Protein AF-A0A7S3IEB9-F1 (afdb_monomer_lite)

InterPro domains:
  IPR015449 Potassium channel, calcium-activated, SK [PTHR10153] (38-212)

Sequence (217 aa):
MRKVTIKNGTIVTDEEIAQEEGAKCPVITSEEYLIISSRKVADQQKREDRDLIWITRVSNRYFSQLVIAEFSAVFFAYFGLALSIFKYEIQQRREEEEFSLNLALFINTTCTLFLIFSLYVRYEIWLVWCKSVETFIENDTLITTGLWRTLVFEGIICLIAPYPFFEDKYLEEYVVDFKTDARLRINDLLLFGMFARIYLLVRFIFYVSEFLNPRTQ

Structure (mmCIF, N/CA/C/O backbone):
data_AF-A0A7S3IEB9-F1
#
_entry.id   AF-A0A7S3IEB9-F1
#
loop_
_atom_site.group_PDB
_atom_site.id
_atom_site.type_symbol
_atom_site.label_atom_id
_atom_site.label_alt_id
_atom_site.label_comp_id
_atom_site.label_asym_id
_atom_site.label_entity_id
_atom_site.label_seq_id
_atom_site.pdbx_PDB_ins_code
_atom_site.Cartn_x
_atom_site.Cartn_y
_atom_site.Cartn_z
_atom_site.occupancy
_atom_site.B_iso_or_equiv
_atom_site.auth_seq_id
_atom_site.auth_comp_id
_atom_site.auth_asym_id
_atom_site.auth_atom_id
_atom_site.pdbx_PDB_model_num
ATOM 1 N N . MET A 1 1 ? 18.084 -7.667 -40.951 1.00 45.44 1 MET A N 1
ATOM 2 C CA . MET A 1 1 ? 16.975 -7.854 -41.915 1.00 45.44 1 MET A CA 1
ATOM 3 C C . MET A 1 1 ? 17.375 -7.221 -43.246 1.00 45.44 1 MET A C 1
ATOM 5 O O . MET A 1 1 ? 17.676 -6.034 -43.244 1.00 45.44 1 MET A O 1
ATOM 9 N N . ARG A 1 2 ? 17.471 -7.994 -44.343 1.00 45.12 2 ARG A N 1
ATOM 10 C CA . ARG A 1 2 ? 17.750 -7.462 -45.697 1.00 45.12 2 ARG A CA 1
ATOM 11 C C . ARG A 1 2 ? 16.507 -6.717 -46.195 1.00 45.12 2 ARG A C 1
ATOM 13 O O . ARG A 1 2 ? 15.410 -7.260 -46.086 1.00 45.12 2 ARG A O 1
ATOM 20 N N . LYS A 1 3 ? 16.660 -5.486 -46.692 1.00 45.78 3 LYS A N 1
ATOM 21 C CA . LYS A 1 3 ? 15.562 -4.761 -47.344 1.00 45.78 3 LYS A CA 1
ATOM 22 C C . LYS A 1 3 ? 15.357 -5.379 -48.721 1.00 45.78 3 LYS A C 1
ATOM 24 O O . LYS A 1 3 ? 16.287 -5.445 -49.507 1.00 45.78 3 LYS A O 1
ATOM 29 N N . VAL A 1 4 ? 14.154 -5.870 -48.974 1.00 52.78 4 VAL A N 1
ATOM 30 C CA . VAL A 1 4 ? 13.768 -6.418 -50.271 1.00 52.78 4 VAL A CA 1
ATOM 31 C C . VAL A 1 4 ? 12.906 -5.365 -50.948 1.00 52.78 4 VAL A C 1
ATOM 33 O O . VAL A 1 4 ? 11.883 -4.967 -50.390 1.00 52.78 4 VAL A O 1
ATOM 36 N N . THR A 1 5 ? 13.330 -4.885 -52.115 1.00 59.31 5 THR A N 1
ATOM 37 C CA . THR A 1 5 ? 12.602 -3.852 -52.859 1.00 59.31 5 THR A CA 1
ATOM 38 C C . THR A 1 5 ? 12.010 -4.482 -54.112 1.00 59.31 5 THR A C 1
ATOM 40 O O . THR A 1 5 ? 12.735 -5.005 -54.952 1.00 59.31 5 THR A O 1
ATOM 43 N N . ILE A 1 6 ? 10.683 -4.461 -54.233 1.00 60.00 6 ILE A N 1
ATOM 44 C CA . ILE A 1 6 ? 9.980 -5.038 -55.383 1.00 60.00 6 ILE A CA 1
ATOM 45 C C . ILE A 1 6 ? 9.779 -3.928 -56.416 1.00 60.00 6 ILE A C 1
ATOM 47 O O . ILE A 1 6 ? 9.054 -2.965 -56.160 1.00 60.00 6 ILE A O 1
ATOM 51 N N . LYS A 1 7 ? 10.407 -4.060 -57.587 1.00 57.84 7 LYS A N 1
ATOM 52 C CA . LYS A 1 7 ? 10.156 -3.211 -58.762 1.00 57.84 7 LYS A CA 1
ATOM 53 C C . LYS A 1 7 ? 9.562 -4.081 -59.867 1.00 57.84 7 LYS A C 1
ATOM 55 O O . LYS A 1 7 ? 10.098 -5.136 -60.174 1.00 57.84 7 LYS A O 1
ATOM 60 N N . ASN A 1 8 ? 8.445 -3.642 -60.449 1.00 64.25 8 ASN A N 1
ATOM 61 C CA . ASN A 1 8 ? 7.764 -4.305 -61.573 1.00 64.25 8 ASN A CA 1
ATOM 62 C C . ASN A 1 8 ? 7.459 -5.806 -61.374 1.00 64.25 8 ASN A C 1
ATOM 64 O O . ASN A 1 8 ? 7.488 -6.577 -62.325 1.00 64.25 8 ASN A O 1
ATOM 68 N N . GLY A 1 9 ? 7.138 -6.223 -60.145 1.00 64.00 9 GLY A N 1
ATOM 69 C CA . GLY A 1 9 ? 6.730 -7.603 -59.850 1.00 64.00 9 GLY A CA 1
ATOM 70 C C . GLY A 1 9 ? 7.876 -8.608 -59.702 1.00 64.00 9 GLY A C 1
ATOM 71 O O . GLY A 1 9 ? 7.611 -9.763 -59.378 1.00 64.00 9 GLY A O 1
ATOM 72 N N . THR A 1 10 ? 9.129 -8.180 -59.858 1.00 51.06 10 THR A N 1
ATOM 73 C CA . THR A 1 10 ? 10.310 -9.020 -59.632 1.00 51.06 10 THR A CA 1
ATOM 74 C C . THR A 1 10 ? 10.957 -8.656 -58.299 1.00 51.06 10 THR A C 1
ATOM 76 O O . THR A 1 10 ? 11.135 -7.481 -57.965 1.00 51.06 10 THR A O 1
ATOM 79 N N . ILE A 1 11 ? 11.277 -9.677 -57.503 1.00 57.69 11 ILE A N 1
ATOM 80 C CA . ILE A 1 11 ? 12.029 -9.520 -56.260 1.00 57.69 11 ILE A CA 1
ATOM 81 C C . ILE A 1 11 ? 13.495 -9.365 -56.653 1.00 57.69 11 ILE A C 1
ATOM 83 O O . ILE A 1 11 ? 14.156 -10.354 -56.947 1.00 57.69 11 ILE A O 1
ATOM 87 N N . VAL A 1 12 ? 13.977 -8.126 -56.690 1.00 59.28 12 VAL A N 1
ATOM 88 C CA . VAL A 1 12 ? 15.376 -7.827 -57.004 1.00 59.28 12 VAL A CA 1
ATOM 89 C C . VAL A 1 12 ? 16.139 -7.736 -55.687 1.00 59.28 12 VAL A C 1
ATOM 91 O O . VAL A 1 12 ? 15.806 -6.933 -54.811 1.00 59.28 12 VAL A O 1
ATOM 94 N N . THR A 1 13 ? 17.135 -8.598 -55.508 1.00 57.78 13 THR A N 1
ATOM 95 C CA . THR A 1 13 ? 18.103 -8.480 -54.411 1.00 57.78 13 THR A CA 1
ATOM 96 C C . THR A 1 13 ? 19.115 -7.387 -54.747 1.00 57.78 13 THR A C 1
ATOM 98 O O . THR A 1 13 ? 19.531 -7.291 -55.896 1.00 57.78 13 THR A O 1
ATOM 101 N N . ASP A 1 14 ? 19.535 -6.584 -53.761 1.00 60.06 14 ASP A N 1
ATOM 102 C CA . ASP A 1 14 ? 20.415 -5.406 -53.942 1.00 60.06 14 ASP A CA 1
ATOM 103 C C . ASP A 1 14 ? 21.720 -5.679 -54.731 1.00 60.06 14 ASP A C 1
ATOM 105 O O . ASP A 1 14 ? 22.349 -4.748 -55.227 1.00 60.06 14 ASP A O 1
ATOM 109 N N . GLU A 1 15 ? 22.117 -6.945 -54.887 1.00 58.56 15 GLU A N 1
ATOM 110 C CA . GLU A 1 15 ? 23.258 -7.367 -55.708 1.00 58.56 15 GLU A CA 1
ATOM 111 C C . GLU A 1 15 ? 23.035 -7.185 -57.224 1.00 58.56 15 GLU A C 1
ATOM 113 O O . GLU A 1 15 ? 23.994 -6.899 -57.935 1.00 58.56 15 GLU A O 1
ATOM 118 N N . GLU A 1 16 ? 21.799 -7.272 -57.730 1.00 54.47 16 GLU A N 1
ATOM 119 C CA . GLU A 1 16 ? 21.516 -7.135 -59.173 1.00 54.47 16 GLU A CA 1
ATOM 120 C C . GLU A 1 16 ? 21.447 -5.670 -59.631 1.00 54.47 16 GLU A C 1
ATOM 122 O O . GLU A 1 16 ? 21.794 -5.354 -60.767 1.00 54.47 16 GLU A O 1
ATOM 127 N N . ILE A 1 17 ? 21.093 -4.739 -58.738 1.00 56.47 17 ILE A N 1
ATOM 128 C CA . ILE A 1 17 ? 21.054 -3.299 -59.058 1.00 56.47 17 ILE A CA 1
ATOM 129 C C . ILE A 1 17 ? 22.474 -2.745 -59.277 1.00 56.47 17 ILE A C 1
ATOM 131 O O . ILE A 1 17 ? 22.664 -1.797 -60.035 1.00 56.47 17 ILE A O 1
ATOM 135 N N . ALA A 1 18 ? 23.493 -3.366 -58.677 1.00 54.97 18 ALA A N 1
ATOM 136 C CA . ALA A 1 18 ? 24.886 -2.950 -58.825 1.00 54.97 18 ALA A CA 1
ATOM 137 C C . ALA A 1 18 ? 25.521 -3.332 -60.180 1.00 54.97 18 ALA A C 1
ATOM 139 O O . ALA A 1 18 ? 26.632 -2.887 -60.458 1.00 54.97 18 ALA A O 1
ATOM 140 N N . GLN A 1 19 ? 24.855 -4.148 -61.012 1.00 55.88 19 GLN A N 1
ATOM 141 C CA . GLN A 1 19 ? 25.379 -4.561 -62.322 1.00 55.88 19 GLN A CA 1
ATOM 142 C C . GLN A 1 19 ? 24.887 -3.708 -63.503 1.00 55.88 19 GLN A C 1
ATOM 144 O O . GLN A 1 19 ? 25.581 -3.659 -64.518 1.00 55.88 19 GLN A O 1
ATOM 149 N N . GLU A 1 20 ? 23.740 -3.025 -63.407 1.00 55.66 20 GLU A N 1
ATOM 150 C CA . GLU A 1 20 ? 23.218 -2.212 -64.525 1.00 55.66 20 GLU A CA 1
ATOM 151 C C . GLU A 1 20 ? 23.821 -0.801 -64.600 1.00 55.66 20 GLU A C 1
ATOM 153 O O . GLU A 1 20 ? 23.926 -0.225 -65.684 1.00 55.66 20 GLU A O 1
ATOM 158 N N . GLU A 1 21 ? 24.300 -0.253 -63.487 1.00 55.50 21 GLU A N 1
ATOM 159 C CA . GLU A 1 21 ? 25.166 0.923 -63.511 1.00 55.50 21 GLU A CA 1
ATOM 160 C C . GLU A 1 21 ? 26.609 0.420 -63.573 1.00 55.50 21 GLU A C 1
ATOM 162 O O . GLU A 1 21 ? 27.022 -0.326 -62.694 1.00 55.50 21 GLU A O 1
ATOM 167 N N . GLY A 1 22 ? 27.388 0.795 -64.596 1.00 54.91 22 GLY A N 1
ATOM 168 C CA . GLY A 1 22 ? 28.804 0.424 -64.776 1.00 54.91 22 GLY A CA 1
ATOM 169 C C . GLY A 1 22 ? 29.755 0.972 -63.696 1.00 54.91 22 GLY A C 1
ATOM 170 O O . GLY A 1 22 ? 30.824 1.507 -64.000 1.00 54.91 22 GLY A O 1
ATOM 171 N N . ALA A 1 23 ? 29.365 0.875 -62.431 1.00 60.16 23 ALA A N 1
ATOM 172 C CA . ALA A 1 23 ? 30.137 1.183 -61.257 1.00 60.16 23 ALA A CA 1
ATOM 173 C C . ALA A 1 23 ? 31.235 0.127 -61.122 1.00 60.16 23 ALA A C 1
ATOM 175 O O . ALA A 1 23 ? 31.002 -1.017 -60.736 1.00 60.16 23 ALA A O 1
ATOM 176 N N . LYS A 1 24 ? 32.471 0.517 -61.448 1.00 62.66 24 LYS A N 1
ATOM 177 C CA . LYS A 1 24 ? 33.660 -0.250 -61.068 1.00 62.66 24 LYS A CA 1
ATOM 178 C C . LYS A 1 24 ? 33.587 -0.510 -59.562 1.00 62.66 24 LYS A C 1
ATOM 180 O O . LYS A 1 24 ? 33.702 0.440 -58.788 1.00 62.66 24 LYS A O 1
ATOM 185 N N . CYS A 1 25 ? 33.415 -1.768 -59.147 1.00 57.66 25 CYS A N 1
ATOM 186 C CA . CYS A 1 25 ? 33.571 -2.131 -57.743 1.00 57.66 25 CYS A CA 1
ATOM 187 C C . CYS A 1 25 ? 34.959 -1.660 -57.289 1.00 57.66 25 CYS A C 1
ATOM 189 O O . CYS A 1 25 ? 35.955 -2.045 -57.914 1.00 57.66 25 CYS A O 1
ATOM 191 N N . PRO A 1 26 ? 35.055 -0.812 -56.252 1.00 72.00 26 PRO A N 1
ATOM 192 C CA . PRO A 1 26 ? 36.350 -0.452 -55.711 1.00 72.00 26 PRO A CA 1
ATOM 193 C C . PRO A 1 26 ? 37.038 -1.739 -55.250 1.00 72.00 26 PRO A C 1
ATOM 195 O O . PRO A 1 26 ? 36.445 -2.545 -54.531 1.00 72.00 26 PRO A O 1
ATOM 198 N N . VAL A 1 27 ? 38.275 -1.956 -55.699 1.00 80.00 27 VAL A N 1
ATOM 199 C CA . VAL A 1 27 ? 39.123 -3.036 -55.188 1.00 80.00 27 VAL A CA 1
ATOM 200 C C . VAL A 1 27 ? 39.533 -2.620 -53.780 1.00 80.00 27 VAL A C 1
ATOM 202 O O . VAL A 1 27 ? 40.518 -1.913 -53.599 1.00 80.00 27 VAL A O 1
ATOM 205 N N . ILE A 1 28 ? 38.713 -2.986 -52.796 1.00 77.56 28 ILE A N 1
ATOM 206 C CA . ILE A 1 28 ? 38.997 -2.744 -51.382 1.00 77.56 28 ILE A CA 1
ATOM 207 C C . ILE A 1 28 ? 40.162 -3.654 -51.002 1.00 77.56 28 ILE A C 1
ATOM 209 O O . ILE A 1 28 ? 40.109 -4.869 -51.216 1.00 77.56 28 ILE A O 1
ATOM 213 N N . THR A 1 29 ? 41.226 -3.075 -50.456 1.00 87.81 29 THR A N 1
ATOM 214 C CA . THR A 1 29 ? 42.362 -3.868 -49.974 1.00 87.81 29 THR A CA 1
ATOM 215 C C . THR A 1 29 ? 41.967 -4.652 -48.716 1.00 87.81 29 THR A C 1
ATOM 217 O O . THR A 1 29 ? 41.064 -4.261 -47.972 1.00 87.81 29 THR A O 1
ATOM 220 N N . SER A 1 30 ? 42.630 -5.779 -48.444 1.00 84.56 30 SER A N 1
ATOM 221 C CA . SER A 1 30 ? 42.352 -6.587 -47.243 1.00 84.56 30 SER A CA 1
ATOM 222 C C . SER A 1 30 ? 42.489 -5.784 -45.938 1.00 84.56 30 SER A C 1
ATOM 224 O O . SER A 1 30 ? 41.738 -6.019 -44.990 1.00 84.56 30 SER A O 1
ATOM 226 N N . GLU A 1 31 ? 43.396 -4.804 -45.900 1.00 88.94 31 GLU A N 1
ATOM 227 C CA . GLU A 1 31 ? 43.574 -3.877 -44.776 1.00 88.94 31 GLU A CA 1
ATOM 228 C C . GLU A 1 31 ? 42.381 -2.928 -44.597 1.00 88.94 31 GLU A C 1
ATOM 230 O O . GLU A 1 31 ? 41.874 -2.773 -43.484 1.00 88.94 31 GLU A O 1
ATOM 235 N N . GLU A 1 32 ? 41.872 -2.334 -45.680 1.00 86.56 32 GLU A N 1
ATOM 236 C CA . GLU A 1 32 ? 40.682 -1.475 -45.622 1.00 86.56 32 GLU A CA 1
ATOM 237 C C . GLU A 1 32 ? 39.449 -2.248 -45.140 1.00 86.56 32 GLU A C 1
ATOM 239 O O . GLU A 1 32 ? 38.672 -1.733 -44.331 1.00 86.56 32 GLU A O 1
ATOM 244 N N . TYR A 1 33 ? 39.291 -3.505 -45.569 1.00 82.00 33 TYR A N 1
ATOM 245 C CA . TYR A 1 33 ? 38.206 -4.363 -45.091 1.00 82.00 33 TYR A CA 1
ATOM 246 C C . TYR A 1 33 ? 38.292 -4.607 -43.577 1.00 82.00 33 TYR A C 1
ATOM 248 O O . TYR A 1 33 ? 37.288 -4.470 -42.870 1.00 82.00 33 TYR A O 1
ATOM 256 N N . LEU A 1 34 ? 39.491 -4.902 -43.059 1.00 87.94 34 LEU A N 1
ATOM 257 C CA . LEU A 1 34 ? 39.726 -5.064 -41.621 1.00 87.94 34 LEU A CA 1
ATOM 258 C C . LEU A 1 34 ? 39.361 -3.791 -40.847 1.00 87.94 34 LEU A C 1
ATOM 260 O O . LEU A 1 34 ? 38.625 -3.874 -39.864 1.00 87.94 34 LEU A O 1
ATOM 264 N N . ILE A 1 35 ? 39.772 -2.610 -41.319 1.00 91.75 35 ILE A N 1
ATOM 265 C CA . ILE A 1 35 ? 39.447 -1.325 -40.673 1.00 91.75 35 ILE A CA 1
ATOM 266 C C . ILE A 1 35 ? 37.931 -1.077 -40.650 1.00 91.75 35 ILE A C 1
ATOM 268 O O . ILE A 1 35 ? 37.384 -0.675 -39.618 1.00 91.75 35 ILE A O 1
ATOM 272 N N . ILE A 1 36 ? 37.233 -1.332 -41.761 1.00 88.88 36 ILE A N 1
ATOM 273 C CA . ILE A 1 36 ? 35.775 -1.169 -41.849 1.00 88.88 36 ILE A CA 1
ATOM 274 C C . ILE A 1 36 ? 35.064 -2.149 -40.908 1.00 88.88 36 ILE A C 1
ATOM 276 O O . ILE A 1 36 ? 34.111 -1.758 -40.230 1.00 88.88 36 ILE A O 1
ATOM 280 N N . SER A 1 37 ? 35.522 -3.401 -40.834 1.00 88.81 37 SER A N 1
ATOM 281 C CA . SER A 1 37 ? 34.942 -4.412 -39.943 1.00 88.81 37 SER A CA 1
ATOM 282 C C . SER A 1 37 ? 35.114 -4.043 -38.465 1.00 88.81 37 SER A C 1
ATOM 284 O O . SER A 1 37 ? 34.131 -4.031 -37.725 1.00 88.81 37 SER A O 1
ATOM 286 N N . SER A 1 38 ? 36.311 -3.606 -38.058 1.00 90.00 38 SER A N 1
ATOM 287 C CA . SER A 1 3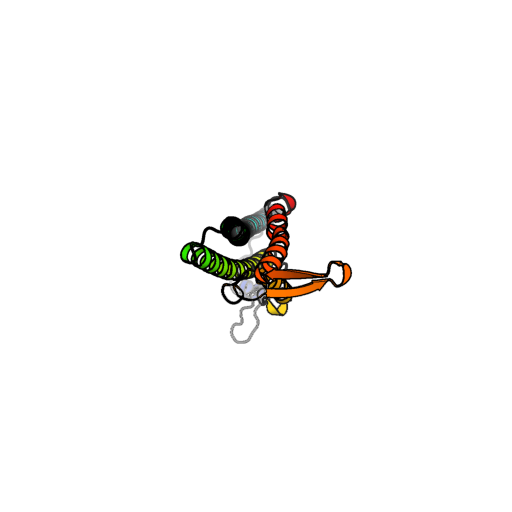8 ? 36.602 -3.170 -36.688 1.00 90.00 38 SER A CA 1
ATOM 288 C C . SER A 1 38 ? 35.784 -1.943 -36.285 1.00 90.00 38 SER A C 1
ATOM 290 O O . SER A 1 38 ? 35.270 -1.886 -35.169 1.00 90.00 38 SER A O 1
ATOM 292 N N . ARG A 1 39 ? 35.590 -0.976 -37.197 1.00 92.38 39 ARG A N 1
ATOM 293 C CA . ARG A 1 39 ? 34.710 0.180 -36.947 1.00 92.38 39 ARG A CA 1
ATOM 294 C C . ARG A 1 39 ? 33.252 -0.234 -36.757 1.00 92.38 39 ARG A C 1
ATOM 296 O O . ARG A 1 39 ? 32.613 0.256 -35.834 1.00 92.38 39 ARG A O 1
ATOM 303 N N . LYS A 1 40 ? 32.736 -1.157 -37.579 1.00 89.81 40 LYS A N 1
ATOM 304 C CA . LYS A 1 40 ? 31.355 -1.658 -37.447 1.00 89.81 40 LYS A CA 1
ATOM 305 C C . LYS A 1 40 ? 31.121 -2.360 -36.108 1.00 89.81 40 LYS A C 1
ATOM 307 O O . LYS A 1 40 ? 30.091 -2.116 -35.488 1.00 89.81 40 LYS A O 1
ATOM 312 N N . VAL A 1 41 ? 32.071 -3.182 -35.656 1.00 90.31 41 VAL A N 1
ATOM 313 C CA . VAL A 1 41 ? 31.994 -3.856 -34.347 1.00 90.31 41 VAL A CA 1
ATOM 314 C C . VAL A 1 41 ? 32.024 -2.836 -33.206 1.00 90.31 41 VAL A C 1
ATOM 316 O O . VAL A 1 41 ? 31.168 -2.887 -32.328 1.00 90.31 41 VAL A O 1
ATOM 319 N N . ALA A 1 42 ? 32.932 -1.854 -33.254 1.00 89.50 42 ALA A N 1
ATOM 320 C CA . ALA A 1 42 ? 33.002 -0.794 -32.245 1.00 89.50 42 ALA A CA 1
ATOM 321 C C . ALA A 1 42 ? 31.722 0.063 -32.192 1.00 89.50 42 ALA A C 1
ATOM 323 O O . ALA A 1 42 ? 31.246 0.417 -31.112 1.00 89.50 42 ALA A O 1
ATOM 324 N N . ASP A 1 43 ? 31.130 0.376 -33.347 1.00 89.31 43 ASP A N 1
ATOM 325 C CA . ASP A 1 43 ? 29.870 1.117 -33.420 1.00 89.31 43 ASP A CA 1
ATOM 326 C C . ASP A 1 43 ? 28.679 0.308 -32.896 1.00 89.31 43 ASP A C 1
ATOM 328 O O . ASP A 1 43 ? 27.773 0.891 -32.294 1.00 89.31 43 ASP A O 1
ATOM 332 N N . GLN A 1 44 ? 28.664 -1.010 -33.118 1.00 88.06 44 GLN A N 1
ATOM 333 C CA . GLN A 1 44 ? 27.636 -1.901 -32.585 1.00 88.06 44 GLN A CA 1
ATOM 334 C C . GLN A 1 44 ? 27.743 -2.004 -31.062 1.00 88.06 44 GLN A C 1
ATOM 336 O O . GLN A 1 44 ? 26.757 -1.750 -30.375 1.00 88.06 44 GLN A O 1
ATOM 341 N N . GLN A 1 45 ? 28.946 -2.232 -30.536 1.00 88.94 45 GLN A N 1
ATOM 342 C CA . GLN A 1 45 ? 29.191 -2.271 -29.096 1.00 88.94 45 GLN A CA 1
ATOM 343 C C . GLN A 1 45 ? 28.787 -0.952 -28.419 1.00 88.94 45 GLN A C 1
ATOM 345 O O . GLN A 1 45 ? 28.071 -0.942 -27.427 1.00 88.94 45 GLN A O 1
ATOM 350 N N . LYS A 1 46 ? 29.109 0.195 -29.029 1.00 87.56 46 LYS A N 1
ATOM 351 C CA . LYS A 1 46 ? 28.689 1.513 -28.524 1.00 87.56 46 LYS A CA 1
ATOM 352 C C . LYS A 1 46 ? 27.169 1.742 -28.571 1.00 87.56 46 LYS A C 1
ATOM 354 O O . LYS A 1 46 ? 26.659 2.651 -27.909 1.00 87.56 46 LYS A O 1
ATOM 359 N N . ARG A 1 47 ? 26.425 1.030 -29.424 1.00 84.81 47 ARG A N 1
ATOM 360 C CA . ARG A 1 47 ? 24.950 1.057 -29.410 1.00 84.81 47 ARG A CA 1
ATOM 361 C C . ARG A 1 47 ? 24.429 0.208 -28.259 1.00 84.81 47 ARG A C 1
ATOM 363 O O . ARG A 1 47 ? 23.681 0.745 -27.456 1.00 84.81 47 ARG A O 1
ATOM 370 N N . GLU A 1 48 ? 24.933 -1.013 -28.122 1.00 87.69 48 GLU A N 1
ATOM 371 C CA . GLU A 1 48 ? 24.596 -1.923 -27.020 1.00 87.69 48 GLU A CA 1
ATOM 372 C C . GLU A 1 48 ? 24.874 -1.276 -25.650 1.00 87.69 48 GLU A C 1
ATOM 374 O O . GLU A 1 48 ? 23.994 -1.247 -24.793 1.00 87.69 48 GLU A O 1
ATOM 379 N N . ASP A 1 49 ? 26.027 -0.619 -25.478 1.00 87.44 49 ASP A N 1
ATOM 380 C CA . ASP A 1 49 ? 26.368 0.112 -24.250 1.00 87.44 49 ASP A CA 1
ATOM 381 C C . ASP A 1 49 ? 25.394 1.267 -23.961 1.00 87.44 49 ASP A C 1
ATOM 383 O O . ASP A 1 49 ? 25.039 1.537 -22.811 1.00 87.44 49 ASP A O 1
ATOM 387 N N . ARG A 1 50 ? 24.953 1.989 -25.001 1.00 85.69 50 ARG A N 1
ATOM 388 C CA . ARG A 1 50 ? 23.992 3.093 -24.843 1.00 85.69 50 ARG A CA 1
ATOM 389 C C . ARG A 1 50 ? 22.611 2.585 -24.465 1.00 85.69 50 ARG A C 1
ATOM 391 O O . ARG A 1 50 ? 21.967 3.213 -23.623 1.00 85.69 50 ARG A O 1
ATOM 398 N N . ASP A 1 51 ? 22.191 1.481 -25.065 1.00 87.94 51 ASP A N 1
ATOM 399 C CA . ASP A 1 51 ? 20.908 0.851 -24.784 1.00 87.94 51 ASP A CA 1
ATOM 400 C C . ASP A 1 51 ? 20.898 0.320 -23.345 1.00 87.94 51 ASP A C 1
ATOM 402 O O . ASP A 1 51 ? 19.970 0.619 -22.593 1.00 87.94 51 ASP A O 1
ATOM 406 N N . LEU A 1 52 ? 21.990 -0.310 -22.898 1.00 87.00 52 LEU A N 1
ATOM 407 C CA . LEU A 1 52 ? 22.152 -0.767 -21.517 1.00 87.00 52 LEU A CA 1
ATOM 408 C C . LEU A 1 52 ? 22.047 0.393 -20.515 1.00 87.00 52 LEU A C 1
ATOM 410 O O . LEU A 1 52 ? 21.249 0.344 -19.581 1.00 87.00 52 LEU A O 1
ATOM 414 N N . ILE A 1 53 ? 22.784 1.489 -20.743 1.00 88.56 53 ILE A N 1
ATOM 415 C CA . ILE A 1 53 ? 22.728 2.682 -19.881 1.00 88.56 53 ILE A CA 1
ATOM 416 C C . ILE A 1 53 ? 21.310 3.264 -19.830 1.00 88.56 53 ILE A C 1
ATOM 418 O O . ILE A 1 53 ? 20.869 3.746 -18.780 1.00 88.56 53 ILE A O 1
ATOM 422 N N . TRP A 1 54 ? 20.599 3.272 -20.959 1.00 89.19 54 TRP A N 1
ATOM 423 C CA . TRP A 1 54 ? 19.232 3.777 -21.019 1.00 89.19 54 TRP A CA 1
ATOM 424 C C . TRP A 1 54 ? 18.272 2.892 -20.213 1.00 89.19 54 TRP A C 1
ATOM 426 O O . TRP A 1 54 ? 17.546 3.422 -19.367 1.00 89.19 54 TRP A O 1
ATOM 436 N N . ILE A 1 55 ? 18.337 1.568 -20.384 1.00 89.06 55 ILE A N 1
ATOM 437 C CA . ILE A 1 55 ? 17.517 0.592 -19.648 1.00 89.06 55 ILE A CA 1
ATOM 438 C C . ILE A 1 55 ? 17.750 0.725 -18.138 1.00 89.06 55 ILE A C 1
ATOM 440 O O . ILE A 1 55 ? 16.791 0.865 -17.373 1.00 89.06 55 ILE A O 1
ATOM 444 N N . THR A 1 56 ? 19.010 0.807 -17.693 1.00 90.00 56 THR A N 1
ATOM 445 C CA . THR A 1 56 ? 19.344 0.981 -16.269 1.00 90.00 56 THR A CA 1
ATOM 446 C C . THR A 1 56 ? 18.738 2.262 -15.691 1.00 90.00 56 THR A C 1
ATOM 448 O O . THR A 1 56 ? 18.213 2.262 -14.576 1.00 90.00 56 THR A O 1
ATOM 451 N N . ARG A 1 57 ? 18.763 3.375 -16.437 1.00 91.19 57 ARG A N 1
ATOM 452 C CA . ARG A 1 57 ? 18.172 4.647 -15.980 1.00 91.19 57 ARG A CA 1
ATOM 453 C C . ARG A 1 57 ? 16.656 4.561 -15.851 1.00 91.19 57 ARG A C 1
ATOM 455 O O . ARG A 1 57 ? 16.105 5.093 -14.886 1.00 91.19 57 ARG A O 1
ATOM 462 N N . VAL A 1 58 ? 15.998 3.915 -16.811 1.00 91.44 58 VAL A N 1
ATOM 463 C CA . VAL A 1 58 ? 14.543 3.729 -16.812 1.00 91.44 58 VAL A CA 1
ATOM 464 C C . VAL A 1 58 ? 14.121 2.839 -15.642 1.00 91.44 58 VAL A C 1
ATOM 466 O O . VAL A 1 58 ? 13.273 3.252 -14.849 1.00 91.44 58 VAL A O 1
ATOM 469 N N . SER A 1 59 ? 14.779 1.694 -15.455 1.00 92.00 59 SER A N 1
ATOM 470 C CA . SER A 1 59 ? 14.529 0.796 -14.320 1.00 92.00 59 SER A CA 1
ATOM 471 C C . SER A 1 59 ? 14.740 1.506 -12.975 1.00 92.00 59 SER A C 1
ATOM 473 O O . SER A 1 59 ? 13.867 1.473 -12.105 1.00 92.00 59 SER A O 1
ATOM 475 N N . ASN A 1 60 ? 15.826 2.275 -12.828 1.00 92.25 60 ASN A N 1
ATOM 476 C CA . ASN A 1 60 ? 16.108 3.031 -11.604 1.00 92.25 60 ASN A CA 1
ATOM 477 C C . ASN A 1 60 ? 15.044 4.104 -11.294 1.00 92.25 60 ASN A C 1
ATOM 479 O O . ASN A 1 60 ? 14.765 4.386 -10.125 1.00 92.25 60 ASN A O 1
ATOM 483 N N . ARG A 1 61 ? 14.428 4.706 -12.322 1.00 95.00 61 ARG A N 1
ATOM 484 C CA . ARG A 1 61 ? 13.322 5.659 -12.145 1.00 95.00 61 ARG A CA 1
ATOM 485 C C . ARG A 1 61 ? 12.085 4.965 -11.574 1.00 95.00 61 ARG A C 1
ATOM 487 O O . ARG A 1 61 ? 11.520 5.471 -10.606 1.00 95.00 61 ARG A O 1
ATOM 494 N N . TYR A 1 62 ? 11.682 3.829 -12.141 1.00 95.12 62 TYR A N 1
ATOM 495 C CA . TYR A 1 62 ? 10.526 3.072 -11.652 1.00 95.12 62 TYR A CA 1
ATOM 496 C C . TYR A 1 62 ? 10.765 2.489 -10.260 1.00 95.12 62 TYR A C 1
ATOM 498 O O . TYR A 1 62 ? 9.886 2.574 -9.408 1.00 95.12 62 TYR A O 1
ATOM 506 N N . PHE A 1 63 ? 11.977 2.004 -9.985 1.00 93.94 63 PHE A N 1
ATOM 507 C CA . PHE A 1 63 ? 12.350 1.541 -8.651 1.00 93.94 63 PHE A CA 1
ATOM 508 C C . PHE A 1 63 ? 12.244 2.663 -7.606 1.00 93.94 63 PHE A C 1
ATOM 510 O O . PHE A 1 63 ? 11.666 2.478 -6.539 1.00 93.94 63 PHE A O 1
ATOM 517 N N . SER A 1 64 ? 12.710 3.872 -7.931 1.00 94.75 64 SER A N 1
ATOM 518 C CA . SER A 1 64 ? 12.569 5.028 -7.032 1.00 94.75 64 SER A CA 1
ATOM 519 C C . SER A 1 64 ? 11.095 5.384 -6.776 1.00 94.75 64 SER A C 1
ATOM 521 O O . SER A 1 64 ? 10.718 5.692 -5.647 1.00 94.75 64 SER A O 1
ATOM 523 N N . GLN A 1 65 ? 10.240 5.311 -7.803 1.00 96.56 65 GLN A N 1
ATOM 524 C CA . GLN A 1 65 ? 8.794 5.513 -7.648 1.00 96.56 65 GLN A CA 1
ATOM 525 C C . GLN A 1 65 ? 8.155 4.435 -6.766 1.00 96.56 65 GLN A C 1
ATOM 527 O O . GLN A 1 65 ? 7.290 4.750 -5.951 1.00 96.56 65 GLN A O 1
ATOM 532 N N . LEU A 1 66 ? 8.610 3.189 -6.888 1.00 96.19 66 LEU A N 1
ATOM 533 C CA . LEU A 1 66 ? 8.153 2.076 -6.066 1.00 96.19 66 LEU A CA 1
ATOM 534 C C . LEU A 1 66 ? 8.495 2.288 -4.586 1.00 96.19 66 LEU A C 1
ATOM 536 O O . LEU A 1 66 ? 7.627 2.115 -3.736 1.00 96.19 66 LEU A O 1
ATOM 540 N N . VAL A 1 67 ? 9.716 2.735 -4.273 1.00 96.38 67 VAL A N 1
ATOM 541 C CA . VAL A 1 67 ? 10.128 3.056 -2.893 1.00 96.38 67 VAL A CA 1
ATOM 542 C C . VAL A 1 67 ? 9.247 4.157 -2.292 1.00 96.38 67 VAL A C 1
ATOM 544 O O . VAL A 1 67 ? 8.831 4.052 -1.139 1.00 96.38 67 VAL A O 1
ATOM 547 N N . ILE A 1 68 ? 8.910 5.192 -3.071 1.00 97.44 68 ILE A N 1
ATOM 548 C CA . ILE A 1 68 ? 8.000 6.264 -2.632 1.00 97.44 68 ILE A CA 1
ATOM 549 C C . ILE A 1 68 ? 6.587 5.717 -2.384 1.00 97.44 68 ILE A C 1
ATOM 551 O O . ILE A 1 68 ? 5.955 6.072 -1.386 1.00 97.44 68 ILE A O 1
ATOM 555 N N . ALA A 1 69 ? 6.091 4.840 -3.260 1.00 97.75 69 ALA A N 1
ATOM 556 C CA . ALA A 1 69 ? 4.790 4.201 -3.085 1.00 97.75 69 ALA A CA 1
ATOM 557 C C . ALA A 1 69 ? 4.756 3.338 -1.810 1.00 97.75 69 ALA A C 1
ATOM 559 O O . ALA A 1 69 ? 3.844 3.491 -0.999 1.00 97.75 69 ALA A O 1
ATOM 560 N N . GLU A 1 70 ? 5.778 2.515 -1.567 1.00 97.25 70 GLU A N 1
ATOM 561 C CA . GLU A 1 70 ? 5.905 1.716 -0.338 1.00 97.25 70 GLU A CA 1
ATOM 562 C C . GLU A 1 70 ? 5.979 2.597 0.917 1.00 97.25 70 GLU A C 1
ATOM 564 O O . GLU A 1 70 ? 5.271 2.342 1.892 1.00 97.25 70 GLU A O 1
ATOM 569 N N . PHE A 1 71 ? 6.760 3.682 0.882 1.00 98.00 71 PHE A N 1
ATOM 570 C CA . PHE A 1 71 ? 6.813 4.647 1.981 1.00 98.00 71 PHE A CA 1
ATOM 571 C C . PHE A 1 71 ? 5.432 5.241 2.280 1.00 98.00 71 PHE A C 1
ATOM 573 O O . PHE A 1 71 ? 5.029 5.314 3.440 1.00 98.00 71 PHE A O 1
ATOM 580 N N . SER A 1 72 ? 4.679 5.627 1.244 1.00 98.19 72 SER A N 1
ATOM 581 C CA . SER A 1 72 ? 3.331 6.176 1.421 1.00 98.19 72 SER A CA 1
ATOM 582 C C . SER A 1 72 ? 2.369 5.166 2.061 1.00 98.19 72 SER A C 1
ATOM 584 O O . SER A 1 72 ? 1.605 5.534 2.954 1.00 98.19 72 SER A O 1
ATOM 586 N N . ALA A 1 73 ? 2.451 3.885 1.683 1.00 98.25 73 ALA A N 1
ATOM 587 C CA . ALA A 1 73 ? 1.650 2.823 2.286 1.00 98.25 73 ALA A CA 1
ATOM 588 C C . ALA A 1 73 ? 2.000 2.633 3.770 1.00 98.25 73 ALA A C 1
ATOM 590 O O . ALA A 1 73 ? 1.109 2.607 4.620 1.00 98.25 73 ALA A O 1
ATOM 591 N N . VAL A 1 74 ? 3.293 2.568 4.109 1.00 98.38 74 VAL A N 1
ATOM 592 C CA . VAL A 1 74 ? 3.746 2.477 5.507 1.00 98.38 74 VAL A CA 1
ATOM 593 C C . VAL A 1 74 ? 3.281 3.691 6.308 1.00 98.38 74 VAL A C 1
ATOM 595 O O . VAL A 1 74 ? 2.742 3.526 7.401 1.00 98.38 74 VAL A O 1
ATOM 598 N N . PHE A 1 75 ? 3.414 4.898 5.756 1.00 98.44 75 PHE A N 1
ATOM 599 C CA . PHE A 1 75 ? 2.973 6.125 6.410 1.00 98.44 75 PHE A CA 1
ATOM 600 C C . PHE A 1 75 ? 1.485 6.069 6.780 1.00 98.44 75 PHE A C 1
ATOM 602 O O . PHE A 1 75 ? 1.146 6.233 7.950 1.00 98.44 75 PHE A O 1
ATOM 609 N N . PHE A 1 76 ? 0.596 5.770 5.826 1.00 98.50 76 PHE A N 1
ATOM 610 C CA . PHE A 1 76 ? -0.842 5.702 6.107 1.00 98.50 76 PHE A CA 1
ATOM 611 C C . PHE A 1 76 ? -1.209 4.566 7.069 1.00 98.50 76 PHE A C 1
ATOM 613 O O . PHE A 1 76 ? -2.077 4.748 7.926 1.00 98.50 76 PHE A O 1
ATOM 620 N N . ALA A 1 77 ? -0.539 3.414 6.971 1.00 98.12 77 ALA A N 1
ATOM 621 C CA . ALA A 1 77 ? -0.775 2.287 7.867 1.00 98.12 77 ALA A C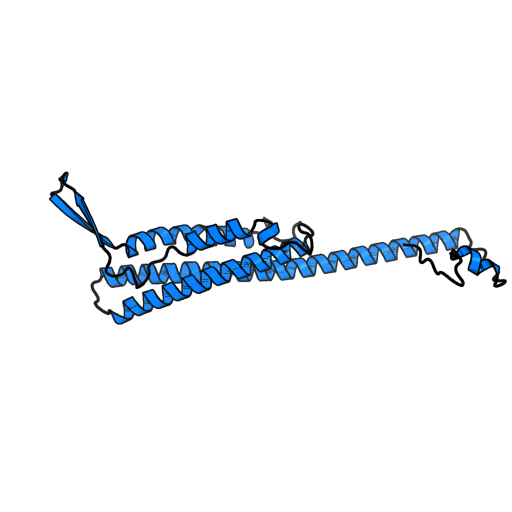A 1
ATOM 622 C C . ALA A 1 77 ? -0.427 2.622 9.325 1.00 98.12 77 ALA A C 1
ATOM 624 O O . ALA A 1 77 ? -1.241 2.375 10.218 1.00 98.12 77 ALA A O 1
ATOM 625 N N . TYR A 1 78 ? 0.751 3.204 9.559 1.00 98.12 78 TYR A N 1
ATOM 626 C CA . TYR A 1 78 ? 1.229 3.531 10.904 1.00 98.12 78 TYR A CA 1
ATOM 627 C C . TYR A 1 78 ? 0.577 4.782 11.476 1.00 98.12 78 TYR A C 1
ATOM 629 O O . TYR A 1 78 ? 0.322 4.831 12.676 1.00 98.12 78 TYR A O 1
ATOM 637 N N . PHE A 1 79 ? 0.248 5.766 10.640 1.00 98.25 79 PHE A N 1
ATOM 638 C CA . PHE A 1 79 ? -0.504 6.932 11.084 1.00 98.25 79 PHE A CA 1
ATOM 639 C C . PHE A 1 79 ? -1.915 6.536 11.550 1.00 98.25 79 PHE A C 1
ATOM 641 O O . PHE A 1 79 ? -2.333 6.935 12.635 1.00 98.25 79 PHE A O 1
ATOM 648 N N . GLY A 1 80 ? -2.608 5.661 10.809 1.00 97.56 80 GLY A N 1
ATOM 649 C CA . GLY A 1 80 ? -3.893 5.103 11.248 1.00 97.56 80 GLY A CA 1
ATOM 650 C C . GLY A 1 80 ? -3.787 4.271 12.535 1.00 97.56 80 GLY A C 1
ATOM 651 O O . GLY A 1 80 ? -4.610 4.412 13.442 1.00 97.56 80 GLY A O 1
ATOM 652 N N . LEU A 1 81 ? -2.740 3.444 12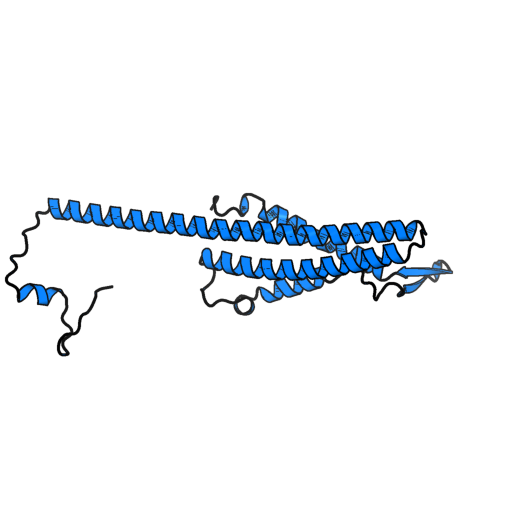.664 1.00 97.69 81 LEU A N 1
ATOM 653 C CA . LEU A 1 81 ? -2.474 2.680 13.891 1.00 97.69 81 LEU A CA 1
ATOM 654 C C . LEU A 1 81 ? -2.248 3.609 15.094 1.00 97.69 81 LEU A C 1
ATOM 656 O O . LEU A 1 81 ? -2.861 3.410 16.138 1.00 97.69 81 LEU A O 1
ATOM 660 N N . ALA A 1 82 ? -1.418 4.644 14.938 1.00 97.81 82 ALA A N 1
ATOM 661 C CA . ALA A 1 82 ? -1.139 5.615 15.992 1.00 97.81 82 ALA A CA 1
ATOM 662 C C . ALA A 1 82 ? -2.413 6.341 16.448 1.00 97.81 82 ALA A C 1
ATOM 664 O O . ALA A 1 82 ? -2.666 6.427 17.647 1.00 97.81 82 ALA A O 1
ATOM 665 N N . LEU A 1 83 ? -3.257 6.792 15.512 1.00 96.69 83 LEU A N 1
ATOM 666 C CA . LEU A 1 83 ? -4.557 7.394 15.833 1.00 96.69 83 LEU A CA 1
ATOM 667 C C . LEU A 1 83 ? -5.478 6.429 16.582 1.00 96.69 83 LEU A C 1
ATOM 669 O O . LEU A 1 83 ? -6.176 6.839 17.505 1.00 96.69 83 LEU A O 1
ATOM 673 N N . SER A 1 84 ? -5.460 5.149 16.213 1.00 96.50 84 SER A N 1
ATOM 674 C CA . SER A 1 84 ? -6.280 4.128 16.868 1.00 96.50 84 SER A CA 1
ATOM 675 C C . SER A 1 84 ? -5.801 3.840 18.299 1.00 96.50 84 SER A C 1
ATOM 677 O O . SER A 1 84 ? -6.629 3.676 19.192 1.00 96.50 84 SER A O 1
ATOM 679 N N . ILE A 1 85 ? -4.484 3.869 18.547 1.00 96.38 85 ILE A N 1
ATOM 680 C CA . ILE A 1 85 ? -3.903 3.786 19.898 1.00 96.38 85 ILE A CA 1
ATOM 681 C C . ILE A 1 85 ? -4.266 5.029 20.719 1.00 96.38 85 ILE A C 1
ATOM 683 O O . ILE A 1 85 ? -4.731 4.899 21.847 1.00 96.38 85 ILE A O 1
ATOM 687 N N . PHE A 1 86 ? -4.122 6.236 20.159 1.00 95.50 86 PHE A N 1
ATOM 688 C CA . PHE A 1 86 ? -4.513 7.464 20.860 1.00 95.50 86 PHE A CA 1
ATOM 689 C C . PHE A 1 86 ? -5.998 7.476 21.214 1.00 95.50 86 PHE A C 1
ATOM 691 O O . PHE A 1 86 ? -6.355 7.855 22.327 1.00 95.50 86 PHE A O 1
ATOM 698 N N . LYS A 1 87 ? -6.861 7.015 20.301 1.00 94.38 87 LYS A N 1
ATOM 699 C CA . LYS A 1 87 ? -8.291 6.854 20.571 1.00 94.38 87 LYS A CA 1
ATOM 700 C C . LYS A 1 87 ? -8.521 5.931 21.770 1.00 94.38 87 LYS A C 1
ATOM 702 O O . LYS A 1 87 ? -9.269 6.295 22.673 1.00 94.38 87 LYS A O 1
ATOM 707 N N . TYR A 1 88 ? -7.879 4.762 21.774 1.00 94.62 88 TYR A N 1
ATOM 708 C CA . TYR A 1 88 ? -7.986 3.791 22.862 1.00 94.62 88 TYR A CA 1
ATOM 709 C C . TYR A 1 88 ? -7.572 4.405 24.211 1.00 94.62 88 TYR A C 1
ATOM 711 O O . TYR A 1 88 ? -8.303 4.286 25.192 1.00 94.62 88 TYR A O 1
ATOM 719 N N . GLU A 1 89 ? -6.466 5.152 24.243 1.00 93.81 89 GLU A N 1
ATOM 720 C CA . GLU A 1 89 ? -5.975 5.821 25.455 1.00 93.81 89 GLU A CA 1
ATOM 721 C C . GLU A 1 89 ? -6.914 6.928 25.963 1.00 93.81 89 GLU A C 1
ATOM 723 O O . GLU A 1 89 ? -7.210 6.993 27.158 1.00 93.81 89 GLU A O 1
ATOM 728 N N . ILE A 1 90 ? -7.430 7.783 25.070 1.00 92.31 90 ILE A N 1
ATOM 729 C CA . ILE A 1 90 ? -8.413 8.825 25.430 1.00 92.31 90 ILE A CA 1
ATOM 730 C C . ILE A 1 90 ? -9.677 8.169 25.996 1.00 92.31 90 ILE A C 1
ATOM 732 O O . ILE A 1 90 ? -10.182 8.562 27.049 1.00 92.31 90 ILE A O 1
ATOM 736 N N . GLN A 1 91 ? -10.151 7.110 25.339 1.00 90.94 91 GLN A N 1
ATOM 737 C CA . GLN A 1 91 ? -11.330 6.370 25.770 1.00 90.94 91 GLN A CA 1
ATOM 738 C C . GLN A 1 91 ? -11.125 5.695 27.136 1.00 90.94 91 GLN A C 1
ATOM 740 O O . GLN A 1 91 ? -12.062 5.618 27.934 1.00 90.94 91 GLN A O 1
ATOM 745 N N . GLN A 1 92 ? -9.905 5.245 27.443 1.00 90.88 92 GLN A N 1
ATOM 746 C CA . GLN A 1 92 ? -9.561 4.661 28.739 1.00 90.88 92 GLN A CA 1
ATOM 747 C C . G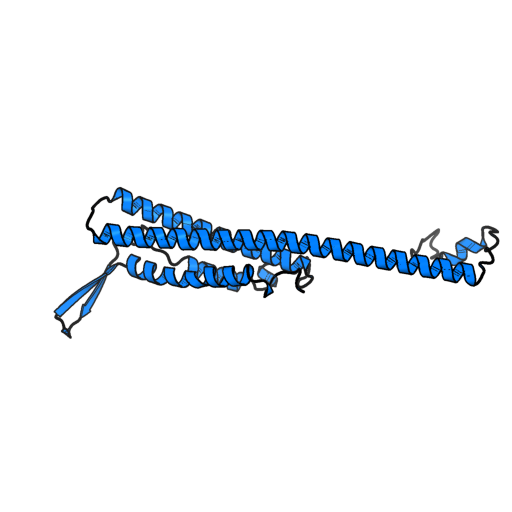LN A 1 92 ? -9.543 5.700 29.872 1.00 90.88 92 GLN A C 1
ATOM 749 O O . GLN A 1 92 ? -9.918 5.379 31.002 1.00 90.88 92 GLN A O 1
ATOM 754 N N . ARG A 1 93 ? -9.174 6.954 29.581 1.00 93.00 93 ARG A N 1
ATOM 755 C CA . ARG A 1 93 ? -9.174 8.061 30.558 1.00 93.00 93 ARG A CA 1
ATOM 756 C C . ARG A 1 93 ? -10.568 8.557 30.948 1.00 93.00 93 ARG A C 1
ATOM 758 O O . ARG A 1 93 ? -10.671 9.356 31.873 1.00 93.00 93 ARG A O 1
ATOM 765 N N . ARG A 1 94 ? -11.631 8.055 30.303 1.00 80.88 94 ARG A N 1
ATOM 766 C CA . ARG A 1 94 ? -13.024 8.520 30.468 1.00 80.88 94 ARG A CA 1
ATOM 767 C C . ARG A 1 94 ? -13.192 10.025 30.215 1.00 80.88 94 ARG A C 1
ATOM 769 O O . ARG A 1 94 ? -14.073 10.652 30.794 1.00 80.88 94 ARG A O 1
ATOM 776 N N . GLU A 1 95 ? -12.360 10.604 29.353 1.00 77.50 95 GLU A N 1
ATOM 777 C CA . GLU A 1 95 ? -12.579 11.959 28.849 1.00 77.50 95 GLU A CA 1
ATOM 778 C C . GLU A 1 95 ? -13.642 11.875 27.741 1.00 77.50 95 GLU A C 1
ATOM 780 O O . GLU A 1 95 ? -13.384 11.383 26.644 1.00 77.50 95 GLU A O 1
ATOM 785 N N . GLU A 1 96 ? -14.876 12.277 28.064 1.00 69.56 96 GLU A N 1
ATOM 786 C CA . GLU A 1 96 ? -16.069 12.161 27.205 1.00 69.56 96 GLU A CA 1
ATOM 787 C C . GLU A 1 96 ? -16.122 13.225 26.091 1.00 69.56 96 GLU A C 1
ATOM 789 O O . GLU A 1 96 ? -17.169 13.797 25.794 1.00 69.56 96 GLU A O 1
ATOM 794 N N . GLU A 1 97 ? -15.000 13.511 25.433 1.00 85.75 97 GLU A N 1
ATOM 795 C CA . GLU A 1 97 ? -15.037 14.321 24.215 1.00 85.75 97 GLU A CA 1
ATOM 796 C C . GLU A 1 97 ? -15.439 13.452 23.015 1.00 85.75 97 GLU A C 1
ATOM 798 O O . GLU A 1 97 ? -14.606 13.024 22.210 1.00 85.75 97 GLU A O 1
ATOM 803 N N . GLU A 1 98 ? -16.746 13.204 22.877 1.00 88.31 98 GLU A N 1
ATOM 804 C CA . GLU A 1 98 ? -17.332 12.432 21.767 1.00 88.31 98 GLU A CA 1
ATOM 805 C C . GLU A 1 98 ? -16.877 12.947 20.393 1.00 88.31 98 GLU A C 1
ATOM 807 O O . GLU A 1 98 ? -16.644 12.169 19.466 1.00 88.31 98 GLU A O 1
ATOM 812 N N . PHE A 1 99 ? -16.707 14.265 20.250 1.00 90.75 99 PHE A N 1
ATOM 813 C CA . PHE A 1 99 ? -16.245 14.879 19.006 1.00 90.75 99 PHE A CA 1
ATOM 814 C C . PHE A 1 99 ? -14.823 14.437 18.631 1.00 90.75 99 PHE A C 1
ATOM 816 O O . PHE A 1 99 ? -14.577 14.043 17.489 1.00 90.75 99 PHE A O 1
ATOM 823 N N . SER A 1 100 ? -13.900 14.457 19.593 1.00 92.12 100 SER A N 1
ATOM 824 C CA . SER A 1 100 ? -12.491 14.101 19.398 1.00 92.12 100 SER A CA 1
ATOM 825 C C . SER A 1 100 ? -12.338 12.620 19.018 1.00 92.12 100 SER A C 1
ATOM 827 O O . SER A 1 100 ? -11.576 12.284 18.106 1.00 92.12 100 SER A O 1
ATOM 829 N N . LEU A 1 101 ? -13.126 11.733 19.639 1.00 91.56 101 LEU A N 1
ATOM 830 C CA . LEU A 1 101 ? -13.148 10.297 19.328 1.00 91.56 101 LEU A CA 1
ATOM 831 C C . LEU A 1 101 ? -13.709 10.006 17.927 1.00 91.56 101 LEU A C 1
ATOM 833 O O . LEU A 1 101 ? -13.109 9.238 17.166 1.00 91.56 101 LEU A O 1
ATOM 837 N N . ASN A 1 102 ? -14.817 10.656 17.562 1.00 92.62 102 ASN A N 1
ATOM 838 C CA . ASN A 1 102 ? -15.429 10.527 16.239 1.00 92.62 102 ASN A CA 1
ATOM 839 C C . ASN A 1 102 ? -14.502 11.036 15.127 1.00 92.62 102 ASN A C 1
ATOM 841 O O . ASN A 1 102 ? -14.360 10.395 14.081 1.00 92.62 102 ASN A O 1
ATOM 845 N N . LEU A 1 103 ? -13.820 12.160 15.364 1.00 93.88 103 LEU A N 1
ATOM 846 C CA . LEU A 1 103 ? -12.844 12.707 14.427 1.00 93.88 103 LEU A CA 1
ATOM 847 C C . LEU A 1 103 ? -11.666 11.744 14.221 1.00 93.88 103 LEU A C 1
ATOM 849 O O . LEU A 1 103 ? -11.278 11.491 13.079 1.00 93.88 103 LEU A O 1
ATOM 853 N N . ALA A 1 104 ? -11.131 11.156 15.295 1.00 95.38 104 ALA A N 1
ATOM 854 C CA . ALA A 1 104 ? -10.051 10.173 15.203 1.00 95.38 104 ALA A CA 1
ATOM 855 C C . ALA A 1 104 ? -10.456 8.941 14.371 1.00 95.38 104 ALA A C 1
ATOM 857 O O . ALA A 1 104 ? -9.692 8.497 13.510 1.00 95.38 104 ALA A O 1
ATOM 858 N N . LEU A 1 105 ? -11.677 8.425 14.561 1.00 94.69 105 LEU A N 1
ATOM 859 C CA . LEU A 1 105 ? -12.226 7.317 13.768 1.00 94.69 105 LEU A CA 1
ATOM 860 C C . LEU A 1 105 ? -12.402 7.674 12.287 1.00 94.69 105 LEU A C 1
ATOM 862 O O . LEU A 1 105 ? -12.091 6.863 11.406 1.00 94.69 105 LEU A O 1
ATOM 866 N N . PHE A 1 106 ? -12.880 8.885 11.998 1.00 96.56 106 PHE A N 1
ATOM 867 C CA . PHE A 1 106 ? -13.053 9.364 10.630 1.00 96.56 106 PHE A CA 1
ATOM 868 C C . PHE A 1 106 ? -11.709 9.505 9.903 1.00 96.56 106 PHE A C 1
ATOM 870 O O . PHE A 1 106 ? -11.556 9.038 8.768 1.00 96.56 106 PHE A O 1
ATOM 877 N N . ILE A 1 107 ? -10.705 10.083 10.571 1.00 97.25 107 ILE A N 1
ATOM 878 C CA . ILE A 1 107 ? -9.351 10.193 10.021 1.00 97.25 107 ILE A CA 1
ATOM 879 C C . ILE A 1 107 ? -8.761 8.794 9.816 1.00 97.25 107 ILE A C 1
ATOM 881 O O . ILE A 1 107 ? -8.255 8.516 8.734 1.00 97.25 107 ILE A O 1
ATOM 885 N N . ASN A 1 108 ? -8.899 7.874 10.776 1.00 96.81 108 ASN A N 1
ATOM 886 C CA . ASN A 1 108 ? -8.402 6.502 10.631 1.00 96.81 108 ASN A CA 1
ATOM 887 C C . ASN A 1 108 ? -9.048 5.748 9.450 1.00 96.81 108 ASN A C 1
ATOM 889 O O . ASN A 1 108 ? -8.369 5.045 8.694 1.00 96.81 108 ASN A O 1
ATOM 893 N N . THR A 1 109 ? -10.354 5.934 9.245 1.00 97.06 109 THR A N 1
ATOM 894 C CA . THR A 1 109 ? -11.076 5.381 8.087 1.00 97.06 109 THR A CA 1
ATOM 895 C C . THR A 1 109 ? -10.513 5.950 6.784 1.00 97.06 109 THR A C 1
ATOM 897 O O . THR A 1 109 ? -10.210 5.203 5.853 1.00 97.06 109 THR A O 1
ATOM 900 N N . THR A 1 110 ? -10.287 7.263 6.744 1.00 97.88 110 THR A N 1
ATOM 901 C CA . THR A 1 110 ? -9.689 7.959 5.598 1.00 97.88 110 THR A CA 1
ATOM 902 C C . THR A 1 110 ? -8.267 7.461 5.314 1.00 97.88 110 THR A C 1
ATOM 904 O O . THR A 1 110 ? -7.931 7.173 4.166 1.00 97.88 110 THR A O 1
ATOM 907 N N . CYS A 1 111 ? -7.444 7.263 6.347 1.00 98.19 111 CYS A N 1
ATOM 908 C CA . CYS A 1 111 ? -6.108 6.676 6.219 1.00 98.19 111 CYS A CA 1
ATOM 909 C C . CYS A 1 111 ? -6.157 5.252 5.670 1.00 98.19 111 CYS A C 1
ATOM 911 O O . CYS A 1 111 ? -5.326 4.892 4.844 1.00 98.19 111 CYS A O 1
ATOM 913 N N . THR A 1 112 ? -7.144 4.454 6.079 1.00 98.06 112 THR A N 1
ATOM 914 C CA . THR A 1 112 ? -7.326 3.096 5.556 1.00 98.06 112 THR A CA 1
ATOM 915 C C . THR A 1 112 ? -7.715 3.120 4.072 1.00 98.06 112 THR A C 1
ATOM 917 O O . THR A 1 112 ? -7.173 2.340 3.296 1.00 98.06 112 THR A O 1
ATOM 920 N N . LEU A 1 113 ? -8.556 4.060 3.625 1.00 98.00 113 LEU A N 1
ATOM 921 C CA . LEU A 1 113 ? -8.862 4.230 2.195 1.00 98.00 113 LEU A CA 1
ATOM 922 C C . LEU A 1 113 ? -7.623 4.631 1.380 1.00 98.00 113 LEU A C 1
ATOM 924 O O . LEU A 1 113 ? -7.344 4.024 0.344 1.00 98.00 113 LEU A O 1
ATOM 928 N N . PHE A 1 114 ? -6.846 5.607 1.862 1.00 98.44 114 PHE A N 1
ATOM 929 C CA . PHE A 1 114 ? -5.594 6.007 1.210 1.00 98.44 114 PHE A CA 1
ATOM 930 C C . PHE A 1 114 ? -4.540 4.898 1.220 1.00 98.44 114 PHE A C 1
ATOM 932 O O . PHE A 1 114 ? -3.796 4.763 0.250 1.00 98.44 114 PHE A O 1
ATOM 939 N N . LEU A 1 115 ? -4.505 4.066 2.263 1.00 98.31 115 LEU A N 1
ATOM 940 C CA . LEU A 1 115 ? -3.660 2.878 2.321 1.00 98.31 115 LEU A CA 1
ATOM 941 C C . LEU A 1 115 ? -4.018 1.888 1.206 1.00 98.31 115 LEU A C 1
ATOM 943 O O . LEU A 1 115 ? -3.130 1.466 0.472 1.00 98.31 115 LEU A O 1
ATOM 947 N N . ILE A 1 116 ? -5.301 1.553 1.029 1.00 98.38 116 ILE A N 1
ATOM 948 C CA . ILE A 1 116 ? -5.745 0.647 -0.046 1.00 98.38 116 ILE A CA 1
ATOM 949 C C . ILE A 1 116 ? -5.417 1.227 -1.427 1.00 98.38 116 ILE A C 1
ATOM 951 O O . ILE A 1 116 ? -4.908 0.516 -2.294 1.00 98.38 116 ILE A O 1
ATOM 955 N N . PHE A 1 117 ? -5.649 2.526 -1.625 1.00 98.31 117 PHE A N 1
ATOM 956 C CA . PHE A 1 117 ? -5.285 3.202 -2.870 1.00 98.31 117 PHE A CA 1
ATOM 957 C C . PHE A 1 117 ? -3.769 3.162 -3.130 1.00 98.31 117 PHE A C 1
ATOM 959 O O . PHE A 1 117 ? -3.336 2.851 -4.238 1.00 98.31 117 PHE A O 1
ATOM 966 N N . SER A 1 118 ? -2.955 3.415 -2.103 1.00 98.06 118 SER A N 1
ATOM 967 C CA . SER A 1 118 ? -1.494 3.337 -2.190 1.00 98.06 118 SER A CA 1
ATOM 968 C C . SER A 1 118 ? -1.017 1.920 -2.532 1.00 98.06 118 SER A C 1
ATOM 970 O O . SER A 1 118 ? -0.160 1.756 -3.403 1.00 98.06 118 SER A O 1
ATOM 972 N N . LEU A 1 119 ? -1.629 0.882 -1.944 1.00 97.88 119 LEU A N 1
ATOM 973 C CA . LEU A 1 119 ? -1.354 -0.511 -2.306 1.00 97.88 119 LEU A CA 1
ATOM 974 C C . LEU A 1 119 ? -1.665 -0.787 -3.780 1.00 97.88 119 LEU A C 1
ATOM 976 O O . LEU A 1 119 ? -0.866 -1.438 -4.447 1.00 97.88 119 LEU A O 1
ATOM 980 N N . TYR A 1 120 ? -2.773 -0.268 -4.311 1.00 98.06 120 TYR A N 1
ATOM 981 C CA . TYR A 1 120 ? -3.102 -0.417 -5.730 1.00 98.06 120 TYR A CA 1
ATOM 982 C C . TYR A 1 120 ? -2.049 0.239 -6.640 1.00 98.06 120 TYR A C 1
ATOM 984 O O . TYR A 1 120 ? -1.493 -0.424 -7.517 1.00 98.06 120 TYR A O 1
ATOM 992 N N . VAL A 1 121 ? -1.702 1.507 -6.384 1.00 98.00 121 VAL A N 1
ATOM 993 C CA . VAL A 1 121 ? -0.688 2.250 -7.162 1.00 98.00 121 VAL A CA 1
ATOM 994 C C . VAL A 1 121 ? 0.670 1.544 -7.138 1.00 98.00 121 VAL A C 1
ATOM 996 O O . VAL A 1 121 ? 1.353 1.454 -8.156 1.00 98.00 121 VAL A O 1
ATOM 999 N N . ARG A 1 122 ? 1.055 0.996 -5.986 1.00 97.44 122 ARG A N 1
ATOM 1000 C CA . ARG A 1 122 ? 2.281 0.213 -5.811 1.00 97.44 122 ARG A CA 1
ATOM 1001 C C . ARG A 1 122 ? 2.332 -1.007 -6.734 1.00 97.44 122 ARG A C 1
ATOM 1003 O O . ARG A 1 122 ? 3.362 -1.235 -7.361 1.00 97.44 122 ARG A O 1
ATOM 1010 N N . TYR A 1 123 ? 1.242 -1.766 -6.852 1.00 97.75 123 TYR A N 1
ATOM 1011 C CA . TYR A 1 123 ? 1.178 -2.931 -7.744 1.00 97.75 123 TYR A CA 1
ATOM 1012 C C . TYR A 1 123 ? 1.234 -2.552 -9.229 1.00 97.75 123 TYR A C 1
ATOM 1014 O O . TYR A 1 123 ? 1.864 -3.263 -10.011 1.00 97.75 123 TYR A O 1
ATOM 1022 N N . GLU A 1 124 ? 0.631 -1.427 -9.618 1.00 97.12 124 GLU A N 1
ATOM 1023 C CA . GLU A 1 124 ? 0.750 -0.889 -10.980 1.00 97.12 124 GLU A CA 1
ATOM 1024 C C . GLU A 1 124 ? 2.205 -0.508 -11.301 1.00 97.12 124 GLU A C 1
ATOM 1026 O O . GLU A 1 124 ? 2.753 -0.919 -12.325 1.00 97.12 124 GLU A O 1
ATOM 1031 N N . ILE A 1 125 ? 2.880 0.212 -10.396 1.00 96.81 125 ILE A N 1
ATOM 1032 C CA . ILE A 1 125 ? 4.296 0.581 -10.568 1.00 96.81 125 ILE A CA 1
ATOM 1033 C C . ILE A 1 125 ? 5.183 -0.667 -10.602 1.00 96.81 125 ILE A C 1
ATOM 1035 O O . ILE A 1 125 ? 6.095 -0.742 -11.424 1.00 96.81 125 ILE A O 1
ATOM 1039 N N . TRP A 1 126 ? 4.906 -1.658 -9.752 1.00 96.31 126 TRP A N 1
ATOM 1040 C CA . TRP A 1 126 ? 5.617 -2.936 -9.752 1.00 96.31 126 TRP A CA 1
ATOM 1041 C C . TRP A 1 126 ? 5.506 -3.650 -11.101 1.00 96.31 126 TRP A C 1
ATOM 1043 O O . TRP A 1 126 ? 6.518 -4.082 -11.646 1.00 96.31 126 TRP A O 1
ATOM 1053 N N . LEU A 1 127 ? 4.303 -3.713 -11.684 1.00 96.44 127 LEU A N 1
ATOM 1054 C CA . LEU A 1 127 ? 4.084 -4.301 -13.007 1.00 96.44 127 LEU A CA 1
ATOM 1055 C C . LEU A 1 127 ? 4.916 -3.579 -14.078 1.00 96.44 127 LEU A C 1
ATOM 1057 O O . LEU A 1 127 ? 5.583 -4.227 -14.885 1.00 96.44 127 LEU A O 1
ATOM 1061 N N . VAL A 1 128 ? 4.904 -2.242 -14.075 1.00 95.88 128 VAL A N 1
ATOM 1062 C CA . VAL A 1 128 ? 5.680 -1.431 -15.027 1.00 95.88 128 VAL A CA 1
ATOM 1063 C C . VAL A 1 128 ? 7.185 -1.638 -14.839 1.00 95.88 128 VAL A C 1
ATOM 1065 O O . VAL A 1 128 ? 7.912 -1.775 -15.824 1.00 95.88 128 VAL A O 1
ATOM 1068 N N . TRP A 1 129 ? 7.658 -1.723 -13.595 1.00 94.88 129 TRP A N 1
ATOM 1069 C CA . TRP A 1 129 ? 9.056 -2.027 -13.300 1.00 94.88 129 TRP A CA 1
ATOM 1070 C C . TRP A 1 129 ? 9.448 -3.419 -13.812 1.00 94.88 129 TRP A C 1
ATOM 1072 O O . TRP A 1 129 ? 10.438 -3.538 -14.530 1.00 94.88 129 TRP A O 1
ATOM 1082 N N . CYS A 1 130 ? 8.647 -4.457 -13.558 1.00 93.69 130 CYS A N 1
ATOM 1083 C CA . CYS A 1 130 ? 8.933 -5.806 -14.052 1.00 93.69 130 CYS A CA 1
ATOM 1084 C C . CYS A 1 130 ? 8.923 -5.903 -15.589 1.00 93.69 130 CYS A C 1
ATOM 1086 O O . CYS A 1 130 ? 9.717 -6.654 -16.153 1.00 93.69 130 CYS A O 1
ATOM 1088 N N . LYS A 1 131 ? 8.079 -5.122 -16.280 1.00 94.25 131 LYS A N 1
ATOM 1089 C CA . LYS A 1 131 ? 8.136 -4.990 -17.748 1.00 94.25 131 LYS A CA 1
ATOM 1090 C C . LYS A 1 131 ? 9.449 -4.355 -18.210 1.00 94.25 131 LYS A C 1
ATOM 1092 O O . LYS A 1 131 ? 10.015 -4.793 -19.202 1.00 94.25 131 LYS A O 1
ATOM 1097 N N . SER A 1 132 ? 9.967 -3.367 -17.475 1.00 91.25 132 SER A N 1
ATOM 1098 C CA . SER A 1 132 ? 11.247 -2.717 -17.807 1.00 91.25 132 SER A CA 1
ATOM 1099 C C . SER A 1 132 ? 12.476 -3.617 -17.624 1.00 91.25 132 SER A C 1
ATOM 1101 O O . SER A 1 132 ? 13.516 -3.342 -18.211 1.00 91.25 132 SER A O 1
ATOM 1103 N N . VAL A 1 133 ? 12.352 -4.683 -16.828 1.00 89.81 133 VAL A N 1
ATOM 1104 C CA . VAL A 1 133 ? 13.390 -5.707 -16.601 1.00 89.81 133 VAL A CA 1
ATOM 1105 C C . VAL A 1 133 ? 13.168 -6.931 -17.511 1.00 89.81 133 VAL A C 1
ATOM 1107 O O . VAL A 1 133 ? 13.809 -7.960 -17.345 1.00 89.81 133 VAL A O 1
ATOM 1110 N N . GLU A 1 134 ? 12.237 -6.845 -18.470 1.00 89.94 134 GLU A N 1
ATOM 1111 C CA . GLU A 1 134 ? 11.894 -7.923 -19.414 1.00 89.94 134 GLU A CA 1
ATOM 1112 C C . GLU A 1 134 ? 11.430 -9.230 -18.738 1.00 89.94 134 GLU A C 1
ATOM 1114 O O . GLU A 1 134 ? 11.435 -10.301 -19.341 1.00 89.94 134 GLU A O 1
ATOM 1119 N N . THR A 1 135 ? 10.974 -9.163 -17.480 1.00 89.19 135 THR A N 1
ATOM 1120 C CA . THR A 1 135 ? 10.388 -10.322 -16.780 1.00 89.19 135 THR A CA 1
ATOM 1121 C C . THR A 1 135 ? 8.981 -10.647 -17.292 1.00 89.19 135 THR A C 1
ATOM 1123 O O . THR A 1 135 ? 8.549 -11.796 -17.227 1.00 89.19 135 THR A O 1
ATOM 1126 N N . PHE A 1 136 ? 8.263 -9.643 -17.806 1.00 94.00 136 PHE A N 1
ATOM 1127 C CA . PHE A 1 136 ? 6.912 -9.776 -18.357 1.00 94.00 136 PHE A CA 1
ATOM 1128 C C . PHE A 1 136 ? 6.816 -9.197 -19.767 1.00 94.00 136 PHE A C 1
ATOM 1130 O O . PHE A 1 136 ? 7.589 -8.317 -20.145 1.00 94.00 136 PHE A O 1
ATOM 1137 N N . ILE A 1 137 ? 5.819 -9.659 -20.522 1.00 94.06 137 ILE A N 1
ATOM 1138 C CA . ILE A 1 137 ? 5.531 -9.184 -21.877 1.00 94.06 137 ILE A CA 1
ATOM 1139 C C . ILE A 1 137 ? 4.771 -7.849 -21.790 1.00 94.06 137 ILE A C 1
ATOM 1141 O O . ILE A 1 137 ? 4.032 -7.585 -20.840 1.00 94.06 137 ILE A O 1
ATOM 1145 N N . GLU A 1 138 ? 4.898 -6.989 -22.803 1.00 93.19 138 GLU A N 1
ATOM 1146 C CA . GLU A 1 138 ? 4.217 -5.684 -22.853 1.00 93.19 138 GLU A CA 1
ATOM 1147 C C . GLU A 1 138 ? 2.693 -5.781 -22.646 1.00 93.19 138 GLU A C 1
ATOM 1149 O O . GLU A 1 138 ? 2.099 -4.925 -21.982 1.00 93.19 138 GLU A O 1
ATOM 1154 N N . ASN A 1 139 ? 2.079 -6.863 -23.135 1.00 94.69 139 ASN A N 1
ATOM 1155 C CA . ASN A 1 139 ? 0.639 -7.122 -23.060 1.00 94.69 139 ASN A CA 1
ATOM 1156 C C . ASN A 1 139 ? 0.176 -7.729 -21.726 1.00 94.69 139 ASN A C 1
ATOM 1158 O O . ASN A 1 139 ? -1.023 -7.942 -21.541 1.00 94.69 139 ASN A O 1
ATOM 1162 N N . ASP A 1 140 ? 1.092 -8.008 -20.795 1.00 95.56 140 ASP A N 1
ATOM 1163 C CA . ASP A 1 140 ? 0.715 -8.553 -19.497 1.00 95.56 140 ASP A CA 1
ATOM 1164 C C . ASP A 1 140 ? 0.010 -7.508 -18.629 1.00 95.56 140 ASP A C 1
ATOM 1166 O O . ASP A 1 140 ? 0.400 -6.340 -18.544 1.00 95.56 140 ASP A O 1
ATOM 1170 N N . THR A 1 141 ? -1.051 -7.943 -17.960 1.00 95.88 141 THR A N 1
ATOM 1171 C CA . THR A 1 141 ? -1.863 -7.140 -17.044 1.00 95.88 141 THR A CA 1
ATOM 1172 C C . THR A 1 141 ? -1.796 -7.728 -15.633 1.00 95.88 141 THR A C 1
ATOM 1174 O O . THR A 1 141 ? -1.339 -8.854 -15.421 1.00 95.88 141 THR A O 1
ATOM 1177 N N . LEU A 1 142 ? -2.302 -6.995 -14.638 1.00 95.00 142 LEU A N 1
ATOM 1178 C CA . LEU A 1 142 ? -2.444 -7.495 -13.259 1.00 95.00 142 LEU A CA 1
ATOM 1179 C C . LEU A 1 142 ? -3.236 -8.808 -13.170 1.00 95.00 142 LEU A C 1
ATOM 1181 O O . LEU A 1 142 ? -2.993 -9.626 -12.280 1.00 95.00 142 LEU A O 1
ATOM 1185 N N . ILE A 1 143 ? -4.184 -9.008 -14.092 1.00 96.19 143 ILE A N 1
ATOM 1186 C CA . ILE A 1 143 ? -5.036 -10.196 -14.131 1.00 96.19 143 ILE A CA 1
ATOM 1187 C C . ILE A 1 143 ? -4.269 -11.384 -14.717 1.00 96.19 143 ILE A C 1
ATOM 1189 O O . ILE A 1 143 ? -4.280 -12.454 -14.108 1.00 96.19 143 ILE A O 1
ATOM 1193 N N . THR A 1 144 ? -3.575 -11.202 -15.850 1.00 96.31 144 THR A N 1
ATOM 1194 C CA . THR A 1 144 ? -2.853 -12.296 -16.532 1.00 96.31 144 THR A CA 1
ATOM 1195 C C . THR A 1 144 ? -1.668 -12.805 -15.717 1.00 96.31 144 THR A C 1
ATOM 1197 O O . THR A 1 144 ? -1.434 -14.008 -15.669 1.00 96.31 144 THR A O 1
ATOM 1200 N N . THR A 1 145 ? -0.980 -11.912 -15.003 1.00 95.50 145 THR A N 1
ATOM 1201 C CA . THR A 1 145 ? 0.156 -12.250 -14.125 1.00 95.50 145 THR A CA 1
ATOM 1202 C C . THR A 1 145 ? -0.254 -12.909 -12.804 1.00 95.50 145 THR A C 1
ATOM 1204 O O . THR A 1 145 ? 0.587 -13.459 -12.100 1.00 95.50 145 THR A O 1
ATOM 1207 N N . GLY A 1 146 ? -1.536 -12.842 -12.423 1.00 96.00 146 GLY A N 1
ATOM 1208 C CA . GLY A 1 146 ? -2.028 -13.355 -11.139 1.00 96.00 146 GLY A CA 1
ATOM 1209 C C . GLY A 1 146 ? -1.697 -12.483 -9.918 1.00 96.00 146 GLY A C 1
ATOM 1210 O O . GLY A 1 146 ? -2.122 -12.820 -8.811 1.00 96.00 146 GLY A O 1
ATOM 1211 N N . LEU A 1 147 ? -1.017 -11.343 -10.103 1.00 96.12 147 LEU A N 1
ATOM 1212 C CA . LEU A 1 147 ? -0.648 -10.406 -9.030 1.00 96.12 147 LEU A CA 1
ATOM 1213 C C . LEU A 1 147 ? -1.864 -9.838 -8.284 1.00 96.12 147 LEU A C 1
ATOM 1215 O O . LEU A 1 147 ? -1.777 -9.530 -7.093 1.00 96.12 147 LEU A O 1
ATOM 1219 N N . TRP A 1 148 ? -3.016 -9.755 -8.954 1.00 97.44 148 TRP A N 1
ATOM 1220 C CA . TRP A 1 148 ? -4.266 -9.288 -8.352 1.00 97.44 148 TRP A CA 1
ATOM 1221 C C . TRP A 1 148 ? -4.696 -10.106 -7.123 1.00 97.44 148 TRP A C 1
ATOM 1223 O O . TRP A 1 148 ? -5.310 -9.553 -6.215 1.00 97.44 148 TRP A O 1
ATOM 1233 N N . ARG A 1 149 ? -4.368 -11.408 -7.056 1.00 97.50 149 ARG A N 1
ATOM 1234 C CA . ARG A 1 149 ? -4.736 -12.262 -5.910 1.00 97.50 149 ARG A CA 1
ATOM 1235 C C . ARG A 1 149 ? -4.025 -11.805 -4.643 1.00 97.50 149 ARG A C 1
ATOM 1237 O O . ARG A 1 149 ? -4.651 -11.686 -3.592 1.00 97.50 149 ARG A O 1
ATOM 1244 N N . THR A 1 150 ? -2.735 -11.506 -4.764 1.00 96.88 150 THR A N 1
ATOM 1245 C CA . THR A 1 150 ? -1.922 -10.983 -3.665 1.00 96.88 150 THR A CA 1
ATOM 1246 C C . THR A 1 150 ? -2.384 -9.584 -3.273 1.00 96.88 150 THR A C 1
ATOM 1248 O O . THR A 1 150 ? -2.532 -9.313 -2.087 1.00 96.88 150 THR A O 1
ATOM 1251 N N . LEU A 1 151 ? -2.714 -8.734 -4.255 1.00 97.56 151 LEU A N 1
ATOM 1252 C CA . LEU A 1 151 ? -3.279 -7.404 -4.010 1.00 97.56 151 LEU A CA 1
ATOM 1253 C C . LEU A 1 151 ? -4.570 -7.474 -3.193 1.00 97.56 151 LEU A C 1
ATOM 1255 O O . LEU A 1 151 ? -4.709 -6.753 -2.209 1.00 97.56 151 LEU A O 1
ATOM 1259 N N . VAL A 1 152 ? -5.505 -8.348 -3.574 1.00 98.00 152 VAL A N 1
ATOM 1260 C CA . VAL A 1 152 ? -6.777 -8.514 -2.857 1.00 98.00 152 VAL A CA 1
ATOM 1261 C C . VAL A 1 152 ? -6.540 -9.045 -1.445 1.00 98.00 152 VAL A C 1
ATOM 1263 O O . VAL A 1 152 ? -7.143 -8.540 -0.503 1.00 98.00 152 VAL A O 1
ATOM 1266 N N . PHE A 1 153 ? -5.644 -10.018 -1.275 1.00 97.88 153 PHE A N 1
ATOM 1267 C CA . PHE A 1 153 ? -5.318 -10.564 0.042 1.00 97.88 153 PHE A CA 1
ATOM 1268 C C . PHE A 1 153 ? -4.697 -9.511 0.975 1.00 97.88 153 PHE A C 1
ATOM 1270 O O . PHE A 1 153 ? -5.162 -9.340 2.102 1.00 97.88 153 PHE A O 1
ATOM 1277 N N . GLU A 1 154 ? -3.705 -8.754 0.494 1.00 97.69 154 GLU A N 1
ATOM 1278 C CA . GLU A 1 154 ? -3.128 -7.627 1.239 1.00 97.69 154 GLU A CA 1
ATOM 1279 C C . GLU A 1 154 ? -4.189 -6.565 1.552 1.00 97.69 154 GLU A C 1
ATOM 1281 O O . GLU A 1 154 ? -4.263 -6.075 2.679 1.00 97.69 154 GLU A O 1
ATOM 1286 N N . GLY A 1 155 ? -5.051 -6.258 0.579 1.00 97.88 155 GLY A N 1
ATOM 1287 C CA . GLY A 1 155 ? -6.154 -5.320 0.735 1.00 97.88 155 GLY A CA 1
ATOM 1288 C C . GLY A 1 155 ? -7.126 -5.729 1.841 1.00 97.88 155 GLY A C 1
ATOM 1289 O O . GLY A 1 155 ? -7.485 -4.890 2.660 1.00 97.88 155 GLY A O 1
ATOM 1290 N N . ILE A 1 156 ? -7.499 -7.010 1.926 1.00 97.69 156 ILE A N 1
ATOM 1291 C CA . ILE A 1 156 ? -8.381 -7.534 2.983 1.00 97.69 156 ILE A CA 1
ATOM 1292 C C . ILE A 1 156 ? -7.730 -7.394 4.361 1.00 97.69 156 ILE A C 1
ATOM 1294 O O . ILE A 1 156 ? -8.383 -6.927 5.291 1.00 97.69 156 ILE A O 1
ATOM 1298 N N . ILE A 1 157 ? -6.444 -7.739 4.500 1.00 97.50 157 ILE A N 1
ATOM 1299 C CA . ILE A 1 157 ? -5.716 -7.579 5.770 1.00 97.50 157 ILE A CA 1
ATOM 1300 C C . ILE A 1 157 ? -5.669 -6.101 6.177 1.00 97.50 157 ILE A C 1
ATOM 1302 O O . ILE A 1 157 ? -5.893 -5.760 7.338 1.00 97.50 157 ILE A O 1
ATOM 1306 N N . CYS A 1 158 ? -5.413 -5.205 5.224 1.00 97.56 158 CYS A N 1
ATOM 1307 C CA . CYS A 1 158 ? -5.372 -3.767 5.471 1.00 97.56 158 CYS A CA 1
ATOM 1308 C C . CYS A 1 158 ? -6.756 -3.143 5.703 1.00 97.56 158 CYS A C 1
ATOM 1310 O O . CYS A 1 158 ? -6.823 -2.078 6.311 1.00 97.56 158 CYS A O 1
ATOM 1312 N N . LEU A 1 159 ? -7.844 -3.797 5.287 1.00 97.44 159 LEU A N 1
ATOM 1313 C CA . LEU A 1 159 ? -9.218 -3.375 5.570 1.00 97.44 159 LEU A CA 1
ATOM 1314 C C . LEU A 1 159 ? -9.601 -3.589 7.045 1.00 97.44 159 LEU A C 1
ATOM 1316 O O . LEU A 1 159 ? -10.560 -3.003 7.529 1.00 97.44 159 LEU A O 1
ATOM 1320 N N . ILE A 1 160 ? -8.864 -4.416 7.790 1.00 97.19 160 ILE A N 1
ATOM 1321 C CA . ILE A 1 160 ? -9.116 -4.610 9.220 1.00 97.19 160 ILE A CA 1
ATOM 1322 C C . ILE A 1 160 ? -8.654 -3.344 9.957 1.00 97.19 160 ILE A C 1
ATOM 1324 O O . ILE A 1 160 ? -7.455 -3.073 10.068 1.00 97.19 160 ILE A O 1
ATOM 1328 N N . ALA A 1 161 ? -9.617 -2.530 10.390 1.00 97.25 161 ALA A N 1
ATOM 1329 C CA . ALA A 1 161 ? -9.437 -1.267 11.105 1.00 97.25 161 ALA A CA 1
ATOM 1330 C C . ALA A 1 161 ? -10.657 -1.008 12.008 1.00 97.25 161 ALA A C 1
ATOM 1332 O O . ALA A 1 161 ? -11.740 -1.498 11.690 1.00 97.25 161 ALA A O 1
ATOM 1333 N N . PRO A 1 162 ? -10.542 -0.227 13.095 1.00 96.81 162 PRO A N 1
ATOM 1334 C CA . PRO A 1 162 ? -11.704 0.246 13.832 1.00 96.81 162 PRO A CA 1
ATOM 1335 C C . PRO A 1 162 ? -12.483 1.257 12.983 1.00 96.81 162 PRO A C 1
ATOM 1337 O O . PRO A 1 162 ? -11.911 2.214 12.449 1.00 96.81 162 PRO A O 1
ATOM 1340 N N . TYR A 1 163 ? -13.794 1.042 12.887 1.00 95.94 163 TYR A N 1
ATOM 1341 C CA . TYR A 1 163 ? -14.714 1.856 12.095 1.00 95.94 163 TYR A CA 1
ATOM 1342 C C . TYR A 1 163 ? -15.767 2.514 12.993 1.00 95.94 163 TYR A C 1
ATOM 1344 O O . TYR A 1 163 ? -16.174 1.917 13.996 1.00 95.94 163 TYR A O 1
ATOM 1352 N N . PRO A 1 164 ? -16.279 3.700 12.614 1.00 94.62 164 PRO A N 1
ATOM 1353 C CA . PRO A 1 164 ? -17.329 4.379 13.379 1.00 94.62 164 PRO A CA 1
ATOM 1354 C C . PRO A 1 164 ? -18.608 3.538 13.506 1.00 94.62 164 PRO A C 1
ATOM 1356 O O . PRO A 1 164 ? -19.288 3.581 14.521 1.00 94.62 164 PRO A O 1
ATOM 1359 N N . PHE A 1 165 ? -18.900 2.678 12.527 1.00 94.44 165 PHE A N 1
ATOM 1360 C CA . PHE A 1 165 ? -20.086 1.814 12.542 1.00 94.44 165 PHE A CA 1
ATOM 1361 C C . PHE A 1 165 ? -20.090 0.754 13.662 1.00 94.44 165 PHE A C 1
ATOM 1363 O O . PHE A 1 165 ? -21.144 0.196 13.968 1.00 94.44 165 PHE A O 1
ATOM 1370 N N . PHE A 1 166 ? -18.929 0.447 14.254 1.00 93.69 166 PHE A N 1
ATOM 1371 C CA . PHE A 1 166 ? -18.777 -0.584 15.289 1.00 93.69 166 PHE A CA 1
ATOM 1372 C C . PHE A 1 166 ? -18.625 -0.018 16.709 1.00 93.69 166 PHE A C 1
ATOM 1374 O O . PHE A 1 166 ? -18.331 -0.778 17.629 1.00 93.69 166 PHE A O 1
ATOM 1381 N N . GLU A 1 167 ? -18.810 1.290 16.909 1.00 89.12 167 GLU A N 1
ATOM 1382 C CA . GLU A 1 167 ? -18.585 1.949 18.204 1.00 89.12 167 GLU A CA 1
ATOM 1383 C C . GLU A 1 167 ? -19.467 1.398 19.335 1.00 89.12 167 GLU A C 1
ATOM 1385 O O . GLU A 1 167 ? -18.963 1.107 20.419 1.00 89.12 167 GLU A O 1
ATOM 1390 N N . ASP A 1 168 ? -20.739 1.124 19.046 1.00 89.75 168 ASP A N 1
ATOM 1391 C CA . ASP A 1 168 ? -21.714 0.641 20.035 1.00 89.75 168 ASP A CA 1
ATOM 1392 C C . ASP A 1 168 ? -21.867 -0.886 20.065 1.00 89.75 168 ASP A C 1
ATOM 1394 O O . ASP A 1 168 ? -22.838 -1.421 20.607 1.00 89.75 168 ASP A O 1
ATOM 1398 N N . LYS A 1 169 ? -20.951 -1.622 19.426 1.00 94.88 169 LYS A N 1
ATOM 1399 C CA . LYS A 1 169 ? -21.037 -3.082 19.338 1.00 94.88 169 LYS A CA 1
ATOM 1400 C C . LYS A 1 169 ? -20.120 -3.742 20.364 1.00 94.88 169 LYS A C 1
ATOM 1402 O O . LYS A 1 169 ? -18.896 -3.604 20.319 1.00 94.88 169 LYS A O 1
ATOM 1407 N N . TYR A 1 170 ? -20.746 -4.504 21.257 1.00 95.06 170 TYR A N 1
ATOM 1408 C CA . TYR A 1 170 ? -20.103 -5.251 22.332 1.00 95.06 170 TYR A CA 1
ATOM 1409 C C . TYR A 1 170 ? -20.301 -6.753 22.118 1.00 95.06 170 TYR A C 1
ATOM 1411 O O . TYR A 1 170 ? -21.381 -7.193 21.722 1.00 95.06 170 TYR A O 1
ATOM 1419 N N . LEU A 1 171 ? -19.252 -7.522 22.384 1.00 94.38 171 LEU A N 1
ATOM 1420 C CA . LEU A 1 171 ? -19.283 -8.968 22.522 1.00 94.38 171 LEU A CA 1
ATOM 1421 C C . LEU A 1 171 ? -19.336 -9.271 24.022 1.00 94.38 171 LEU A C 1
ATOM 1423 O O . LEU A 1 171 ? -18.406 -8.930 24.756 1.00 94.38 171 LEU A O 1
ATOM 1427 N N . GLU A 1 172 ? -20.455 -9.827 24.477 1.00 94.19 172 GLU A N 1
ATOM 1428 C CA . GLU A 1 172 ? -20.646 -10.226 25.871 1.00 94.19 172 GLU A CA 1
ATOM 1429 C C . GLU A 1 172 ? -20.375 -11.729 25.995 1.00 94.19 172 GLU A C 1
ATOM 1431 O O . GLU A 1 172 ? -21.078 -12.542 25.394 1.00 94.19 172 GLU A O 1
ATOM 1436 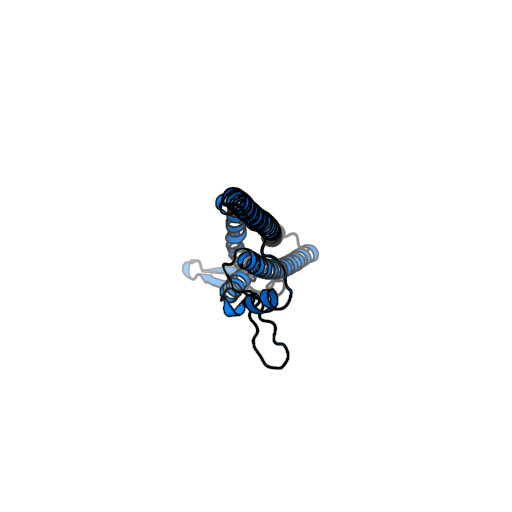N N . GLU A 1 173 ? -19.350 -12.099 26.760 1.00 91.94 173 GLU A N 1
ATOM 1437 C CA . GLU A 1 173 ? -19.058 -13.490 27.109 1.00 91.94 173 GLU A CA 1
ATOM 1438 C C . GLU A 1 173 ? -19.271 -13.696 28.610 1.00 91.94 173 GLU A C 1
ATOM 1440 O O . GLU A 1 173 ? -18.643 -13.039 29.446 1.00 91.94 173 GLU A O 1
ATOM 1445 N N . TYR A 1 174 ? -20.167 -14.624 28.957 1.00 92.88 174 TYR A N 1
ATOM 1446 C CA . TYR A 1 174 ? -20.404 -15.015 30.343 1.00 92.88 174 TYR A CA 1
ATOM 1447 C C . TYR A 1 174 ? -19.424 -16.112 30.754 1.00 92.88 174 TYR A C 1
ATOM 1449 O O . TYR A 1 174 ? -19.500 -17.240 30.259 1.00 92.88 174 TYR A O 1
ATOM 1457 N N . VAL A 1 175 ? -18.526 -15.807 31.693 1.00 91.88 175 VAL A N 1
ATOM 1458 C CA . VAL A 1 175 ? -17.590 -16.801 32.230 1.00 91.88 175 VAL A CA 1
ATOM 1459 C C . VAL A 1 175 ? -18.183 -17.419 33.494 1.00 91.88 175 VAL A C 1
ATOM 1461 O O . VAL A 1 175 ? -18.192 -16.807 34.566 1.00 91.88 175 VAL A O 1
ATOM 1464 N N . VAL A 1 176 ? -18.672 -18.656 33.362 1.00 93.69 176 VAL A N 1
ATOM 1465 C CA . VAL A 1 176 ? -19.384 -19.398 34.421 1.00 93.69 176 VAL A CA 1
ATOM 1466 C C . VAL A 1 176 ? -18.550 -19.519 35.700 1.00 93.69 176 VAL A C 1
ATOM 1468 O O . VAL A 1 176 ? -19.078 -19.336 36.797 1.00 93.69 176 VAL A O 1
ATOM 1471 N N . ASP A 1 177 ? -17.243 -19.751 35.563 1.00 93.31 177 ASP A N 1
ATOM 1472 C CA . ASP A 1 177 ? -16.341 -19.998 36.695 1.00 93.31 177 ASP A CA 1
ATOM 1473 C C . ASP A 1 177 ? -16.164 -18.777 37.608 1.00 93.31 177 ASP A C 1
ATOM 1475 O O . ASP A 1 177 ? -16.003 -18.920 38.820 1.00 93.31 177 ASP A O 1
ATOM 1479 N N . PHE A 1 178 ? -16.253 -17.567 37.049 1.00 91.12 178 PHE A N 1
ATOM 1480 C CA . PHE A 1 178 ? -16.059 -16.316 37.789 1.00 91.12 178 PHE A CA 1
ATOM 1481 C C . PHE A 1 178 ? -17.360 -15.548 38.033 1.00 91.12 178 PHE A C 1
ATOM 1483 O O . PHE A 1 178 ? -17.325 -14.487 38.658 1.00 91.12 178 PHE A O 1
ATOM 1490 N N . LYS A 1 179 ? -18.506 -16.051 37.542 1.00 93.06 179 LYS A N 1
ATOM 1491 C CA . LYS A 1 179 ? -19.814 -15.369 37.597 1.00 93.06 179 LYS A CA 1
ATOM 1492 C C . LYS A 1 179 ? -19.729 -13.892 37.179 1.00 93.06 179 LYS A C 1
ATOM 1494 O O . LYS A 1 179 ? -20.385 -13.042 37.776 1.00 93.06 179 LYS A O 1
ATOM 1499 N N . THR A 1 180 ? -18.880 -13.593 36.200 1.00 92.44 180 THR A N 1
ATOM 1500 C CA . THR A 1 180 ? -18.579 -12.229 35.753 1.00 92.44 180 THR A CA 1
ATOM 1501 C C . THR A 1 180 ? -18.803 -12.137 34.249 1.00 92.44 180 THR A C 1
ATOM 1503 O O . THR A 1 180 ? -18.406 -13.038 33.508 1.00 92.44 180 THR A O 1
ATOM 1506 N N . ASP A 1 181 ? -19.430 -11.045 33.812 1.00 90.75 181 ASP A N 1
ATOM 1507 C CA . ASP A 1 181 ? -19.621 -10.719 32.400 1.00 90.75 181 ASP A CA 1
ATOM 1508 C C . ASP A 1 181 ? -18.387 -9.993 31.854 1.00 90.75 181 ASP A C 1
ATOM 1510 O O . ASP A 1 181 ? -18.031 -8.908 32.324 1.00 90.75 181 ASP A O 1
ATOM 1514 N N . ALA A 1 182 ? -17.736 -10.572 30.846 1.00 90.94 182 ALA A N 1
ATOM 1515 C CA . ALA A 1 182 ? -16.696 -9.891 30.087 1.00 90.94 182 ALA A CA 1
ATOM 1516 C C . ALA A 1 182 ? -17.336 -9.168 28.894 1.00 90.94 182 ALA A C 1
ATOM 1518 O O . ALA A 1 182 ? -17.962 -9.793 28.039 1.00 90.94 182 ALA A O 1
ATOM 1519 N N . ARG A 1 183 ? -17.179 -7.839 28.829 1.00 92.69 183 ARG A N 1
ATOM 1520 C CA . ARG A 1 183 ? -17.636 -7.010 27.703 1.00 92.69 183 ARG A CA 1
ATOM 1521 C C . ARG A 1 183 ? -16.443 -6.559 26.872 1.00 92.69 183 ARG A C 1
ATOM 1523 O O . ARG A 1 183 ? -15.695 -5.682 27.298 1.00 92.69 183 ARG A O 1
ATOM 1530 N N . LEU A 1 184 ? -16.284 -7.133 25.684 1.00 93.06 184 LEU A N 1
ATOM 1531 C CA . LEU A 1 184 ? -15.252 -6.761 24.714 1.00 93.06 184 LEU A CA 1
ATOM 1532 C C . LEU A 1 184 ? -15.849 -5.868 23.626 1.00 93.06 184 LEU A C 1
ATOM 1534 O O . LEU A 1 184 ? -16.883 -6.192 23.045 1.00 93.06 184 LEU A O 1
ATOM 1538 N N . ARG A 1 185 ? -15.205 -4.739 23.319 1.00 93.81 185 ARG A N 1
ATOM 1539 C CA . ARG A 1 185 ? -15.613 -3.892 22.189 1.00 93.81 185 ARG A CA 1
ATOM 1540 C C . ARG A 1 185 ? -15.046 -4.454 20.895 1.00 93.81 185 ARG A C 1
ATOM 1542 O O . ARG A 1 185 ? -13.858 -4.761 20.815 1.00 93.81 185 ARG A O 1
ATOM 1549 N N . ILE A 1 186 ? -15.867 -4.514 19.847 1.00 95.88 186 ILE A N 1
ATOM 1550 C CA . ILE A 1 186 ? -15.418 -5.008 18.532 1.00 95.88 186 ILE A CA 1
ATOM 1551 C C . ILE A 1 186 ? -14.259 -4.158 17.988 1.00 95.88 186 ILE A C 1
ATOM 1553 O O . ILE A 1 186 ? -13.317 -4.693 17.408 1.00 95.88 186 ILE A O 1
ATOM 1557 N N . ASN A 1 187 ? -14.282 -2.844 18.225 1.00 95.25 187 ASN A N 1
ATOM 1558 C CA . ASN A 1 187 ? -13.204 -1.947 17.806 1.00 95.25 187 ASN A CA 1
ATOM 1559 C C . ASN A 1 187 ? -11.845 -2.272 18.452 1.00 95.25 187 ASN A C 1
ATOM 1561 O O . ASN A 1 187 ? -10.827 -2.099 17.786 1.00 95.25 187 ASN A O 1
ATOM 1565 N N . ASP A 1 188 ? -11.814 -2.798 19.679 1.00 94.56 188 ASP A N 1
ATOM 1566 C CA . ASP A 1 188 ? -10.563 -3.187 20.347 1.00 94.56 188 ASP A CA 1
ATOM 1567 C C . ASP A 1 188 ? -9.977 -4.461 19.712 1.00 94.56 188 ASP A C 1
ATOM 1569 O O . ASP A 1 188 ? -8.765 -4.582 19.524 1.00 94.56 188 ASP A O 1
ATOM 1573 N N . LEU A 1 189 ? -10.840 -5.387 19.277 1.00 95.81 189 LEU A N 1
ATOM 1574 C CA . LEU A 1 189 ? -10.425 -6.563 18.506 1.00 95.81 189 LEU A CA 1
ATOM 1575 C C . LEU A 1 189 ? -9.886 -6.167 17.120 1.00 95.81 189 LEU A C 1
ATOM 1577 O O . LEU A 1 189 ? -8.873 -6.697 16.662 1.00 95.81 189 LEU A O 1
ATOM 1581 N N . LEU A 1 190 ? -10.536 -5.207 16.454 1.00 96.75 190 LEU A N 1
ATOM 1582 C CA . LEU A 1 190 ? -10.075 -4.671 15.170 1.00 96.75 190 LEU A CA 1
ATOM 1583 C C . LEU A 1 190 ? -8.745 -3.918 15.313 1.00 96.75 190 LEU A C 1
ATOM 1585 O O . LEU A 1 190 ? -7.883 -4.058 14.446 1.00 96.75 190 LEU A O 1
ATOM 1589 N N . LEU A 1 191 ? -8.546 -3.183 16.414 1.00 96.25 191 LEU A N 1
ATOM 1590 C CA . LEU A 1 191 ? -7.267 -2.560 16.767 1.00 96.25 191 LEU A CA 1
ATOM 1591 C C . LEU A 1 191 ? -6.158 -3.612 16.884 1.00 96.25 191 LEU A C 1
ATOM 1593 O O . LEU A 1 191 ? -5.084 -3.423 16.315 1.00 96.25 191 LEU A O 1
ATOM 1597 N N . PHE A 1 192 ? -6.420 -4.743 17.548 1.00 96.62 192 PHE A N 1
ATOM 1598 C CA . PHE A 1 192 ? -5.462 -5.850 17.595 1.00 96.62 192 PHE A CA 1
ATOM 1599 C C . PHE A 1 192 ? -5.127 -6.371 16.185 1.00 96.62 192 PHE A C 1
ATOM 1601 O O . PHE A 1 192 ? -3.959 -6.571 15.848 1.00 96.62 192 PHE A O 1
ATOM 1608 N N . GLY A 1 193 ? -6.134 -6.501 15.317 1.00 96.81 193 GLY A N 1
ATOM 1609 C CA 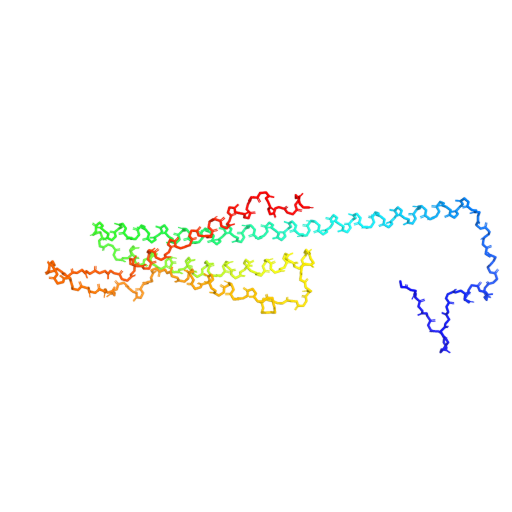. GLY A 1 193 ? -5.945 -6.870 13.912 1.00 96.81 193 GLY A CA 1
ATOM 1610 C C . GLY A 1 193 ? -5.069 -5.894 13.113 1.00 96.81 193 GLY A C 1
ATOM 1611 O O . GLY A 1 193 ? -4.337 -6.322 12.219 1.00 96.81 193 GLY A O 1
ATOM 1612 N N . MET A 1 194 ? -5.054 -4.600 13.454 1.00 97.19 194 MET A N 1
ATOM 1613 C CA . MET A 1 194 ? -4.203 -3.615 12.773 1.00 97.19 194 MET A CA 1
ATOM 1614 C C . MET A 1 194 ? -2.706 -3.873 12.964 1.00 97.19 194 MET A C 1
ATOM 1616 O O . MET A 1 194 ? -1.923 -3.472 12.101 1.00 97.19 194 MET A O 1
ATOM 1620 N N . PHE A 1 195 ? -2.283 -4.570 14.026 1.00 97.19 195 PHE A N 1
ATOM 1621 C CA . PHE A 1 195 ? -0.873 -4.937 14.202 1.00 97.19 195 PHE A CA 1
ATOM 1622 C C . PHE A 1 195 ? -0.365 -5.876 13.109 1.00 97.19 195 PHE A C 1
ATOM 1624 O O . PHE A 1 195 ? 0.833 -5.869 12.826 1.00 97.19 195 PHE A O 1
ATOM 1631 N N . ALA A 1 196 ? -1.251 -6.605 12.417 1.00 97.19 196 ALA A N 1
ATOM 1632 C CA . ALA A 1 196 ? -0.868 -7.382 11.244 1.00 97.19 196 ALA A CA 1
ATOM 1633 C C . ALA A 1 196 ? -0.150 -6.506 10.204 1.00 97.19 196 ALA A C 1
ATOM 1635 O O . ALA A 1 196 ? 0.793 -6.971 9.576 1.00 97.19 196 ALA A O 1
ATOM 1636 N N . ARG A 1 197 ? -0.494 -5.212 10.093 1.00 97.44 197 ARG A N 1
ATOM 1637 C CA . ARG A 1 197 ? 0.112 -4.249 9.153 1.00 97.44 197 ARG A CA 1
ATOM 1638 C C . ARG A 1 197 ? 1.616 -4.020 9.363 1.00 97.44 197 ARG A C 1
ATOM 1640 O O . ARG A 1 197 ? 2.242 -3.410 8.500 1.00 97.44 197 ARG A O 1
ATOM 1647 N N . ILE A 1 198 ? 2.219 -4.540 10.439 1.00 97.00 198 ILE A N 1
ATOM 1648 C CA . ILE A 1 198 ? 3.676 -4.523 10.654 1.00 97.00 198 ILE A CA 1
ATOM 1649 C C . ILE A 1 198 ? 4.459 -5.144 9.487 1.00 97.00 198 ILE A C 1
ATOM 1651 O O . ILE A 1 198 ? 5.589 -4.734 9.216 1.00 97.00 198 ILE A O 1
ATOM 1655 N N . TYR A 1 199 ? 3.849 -6.071 8.735 1.00 97.12 199 TYR A N 1
ATOM 1656 C CA . TYR A 1 199 ? 4.474 -6.652 7.545 1.00 97.12 199 TYR A CA 1
ATOM 1657 C C . TYR A 1 199 ? 4.821 -5.590 6.487 1.00 97.12 199 TYR A C 1
ATOM 1659 O O . TYR A 1 199 ? 5.811 -5.753 5.777 1.00 97.12 199 TYR A O 1
ATOM 1667 N N . LEU A 1 200 ? 4.056 -4.490 6.394 1.00 97.31 200 LEU A N 1
ATOM 1668 C CA . LEU A 1 200 ? 4.321 -3.403 5.444 1.00 97.31 200 LEU A CA 1
ATOM 1669 C C . LEU A 1 200 ? 5.644 -2.704 5.760 1.00 97.31 200 LEU A C 1
ATOM 1671 O O . LEU A 1 200 ? 6.404 -2.391 4.848 1.00 97.31 200 LEU A O 1
ATOM 1675 N N . LEU A 1 201 ? 5.951 -2.509 7.046 1.00 97.75 201 LEU A N 1
ATOM 1676 C CA . LEU A 1 201 ? 7.226 -1.932 7.468 1.00 97.75 201 LEU A CA 1
ATOM 1677 C C . LEU A 1 201 ? 8.385 -2.878 7.161 1.00 97.75 201 LEU A C 1
ATOM 1679 O O . LEU A 1 201 ? 9.393 -2.449 6.608 1.00 97.75 201 LEU A O 1
ATOM 1683 N N . VAL A 1 202 ? 8.231 -4.166 7.477 1.00 97.12 202 VAL A N 1
ATOM 1684 C CA . VAL A 1 202 ? 9.243 -5.187 7.164 1.00 97.12 202 VAL A CA 1
ATOM 1685 C C . VAL A 1 202 ? 9.518 -5.222 5.658 1.00 97.12 202 VAL A C 1
ATOM 1687 O O . VAL A 1 202 ? 10.673 -5.198 5.238 1.00 97.12 202 VAL A O 1
ATOM 1690 N N . ARG A 1 203 ? 8.466 -5.197 4.833 1.00 95.00 203 ARG A N 1
ATOM 1691 C CA . ARG A 1 203 ? 8.581 -5.142 3.372 1.00 95.00 203 ARG A CA 1
ATOM 1692 C C . ARG A 1 203 ? 9.286 -3.872 2.897 1.00 95.00 203 ARG A C 1
ATOM 1694 O O . ARG A 1 203 ? 10.163 -3.956 2.044 1.00 95.00 203 ARG A O 1
ATOM 1701 N N . PHE A 1 204 ? 8.952 -2.713 3.459 1.00 96.56 204 PHE A N 1
ATOM 1702 C CA . PHE A 1 204 ? 9.628 -1.458 3.132 1.00 96.56 204 PHE A CA 1
ATOM 1703 C C . PHE A 1 204 ? 11.125 -1.498 3.466 1.00 96.56 204 PHE A C 1
ATOM 1705 O O . PHE A 1 204 ? 11.940 -1.070 2.652 1.00 96.56 204 PHE A O 1
ATOM 1712 N N . ILE A 1 205 ? 11.504 -2.078 4.610 1.00 96.25 205 ILE A N 1
ATOM 1713 C CA . ILE A 1 205 ? 12.915 -2.277 4.975 1.00 96.25 205 ILE A CA 1
ATOM 1714 C C . ILE A 1 205 ? 13.625 -3.135 3.922 1.00 96.25 205 ILE A C 1
ATOM 1716 O O . ILE A 1 205 ? 14.724 -2.783 3.497 1.00 96.25 205 ILE A O 1
ATOM 1720 N N . PHE A 1 206 ? 12.990 -4.211 3.446 1.00 93.56 206 PHE A N 1
ATOM 1721 C CA . PHE A 1 206 ? 13.543 -5.008 2.350 1.00 93.56 206 PHE A CA 1
ATOM 1722 C C . PHE A 1 206 ? 13.715 -4.182 1.070 1.00 93.56 206 PHE A C 1
ATOM 1724 O O . PHE A 1 206 ? 14.785 -4.238 0.472 1.00 93.56 206 PHE A O 1
ATOM 1731 N N . TYR A 1 207 ? 12.738 -3.360 0.683 1.00 91.00 207 TYR A N 1
ATOM 1732 C CA . TYR A 1 207 ? 12.851 -2.502 -0.505 1.00 91.00 207 TYR A CA 1
ATOM 1733 C C . TYR A 1 207 ? 13.969 -1.463 -0.426 1.00 91.00 207 TYR A C 1
ATOM 1735 O O . TYR A 1 207 ? 14.585 -1.150 -1.441 1.00 91.00 207 TYR A O 1
ATOM 1743 N N . VAL A 1 208 ? 14.226 -0.918 0.762 1.00 93.06 208 VAL A N 1
ATOM 1744 C CA . VAL A 1 208 ? 15.317 0.041 0.978 1.00 93.06 208 VAL A CA 1
ATOM 1745 C C . VAL A 1 208 ? 16.673 -0.664 1.078 1.00 93.06 208 VAL A C 1
ATOM 1747 O O . VAL A 1 208 ? 17.702 -0.052 0.792 1.00 93.06 208 VAL A O 1
ATOM 1750 N N . SER A 1 209 ? 16.698 -1.942 1.464 1.00 93.06 209 SER A N 1
ATOM 1751 C CA . SER A 1 209 ? 17.939 -2.707 1.565 1.00 93.06 209 SER A CA 1
ATOM 1752 C C . SER A 1 209 ? 18.636 -2.856 0.205 1.00 93.06 209 SER A C 1
ATOM 1754 O O . SER A 1 209 ? 17.998 -3.034 -0.834 1.00 93.06 209 SER A O 1
ATOM 1756 N N . GLU A 1 210 ? 19.972 -2.813 0.209 1.00 82.94 210 GLU A N 1
ATOM 1757 C CA . GLU A 1 210 ? 20.800 -2.836 -1.010 1.00 82.94 210 GLU A CA 1
ATOM 1758 C C . GLU A 1 210 ? 20.610 -4.092 -1.876 1.00 82.94 210 GLU A C 1
ATOM 1760 O O . GLU A 1 210 ? 20.949 -4.080 -3.059 1.00 82.94 210 GLU A O 1
ATOM 1765 N N . PHE A 1 211 ? 20.028 -5.155 -1.317 1.00 82.06 211 PHE A N 1
ATOM 1766 C CA . PHE A 1 211 ? 19.777 -6.417 -2.013 1.00 82.06 211 PHE A CA 1
ATOM 1767 C C . PHE A 1 211 ? 18.801 -6.297 -3.190 1.00 82.06 211 PHE A C 1
ATOM 1769 O O . PHE A 1 211 ? 18.846 -7.122 -4.098 1.00 82.06 211 PHE A O 1
ATOM 1776 N N . LEU A 1 212 ? 17.927 -5.287 -3.183 1.00 78.19 212 LEU A N 1
ATOM 1777 C CA . LEU A 1 212 ? 16.938 -5.050 -4.242 1.00 78.19 212 LEU A CA 1
ATOM 1778 C C . LEU A 1 212 ? 17.315 -3.890 -5.172 1.00 78.19 212 LEU A C 1
ATOM 1780 O O . LEU A 1 212 ? 16.551 -3.557 -6.077 1.00 78.19 212 LEU A O 1
ATOM 1784 N N . ASN A 1 213 ? 18.478 -3.268 -4.969 1.00 80.19 213 ASN A N 1
ATOM 1785 C CA . ASN A 1 213 ? 18.905 -2.145 -5.789 1.00 80.19 213 ASN A CA 1
ATOM 1786 C C . ASN A 1 213 ? 19.331 -2.644 -7.186 1.00 80.19 213 ASN A C 1
ATOM 1788 O O . ASN A 1 213 ? 20.290 -3.401 -7.285 1.00 80.19 213 ASN A O 1
ATOM 1792 N N . PRO A 1 214 ? 18.716 -2.183 -8.292 1.00 74.19 214 PRO A N 1
ATOM 1793 C CA . PRO A 1 214 ? 19.094 -2.615 -9.642 1.00 74.19 214 PRO A CA 1
ATOM 1794 C C . PRO A 1 214 ? 20.519 -2.201 -10.053 1.00 74.19 214 PRO A C 1
ATOM 1796 O O . PRO A 1 214 ? 20.957 -2.539 -11.142 1.00 74.19 214 PRO A O 1
ATOM 1799 N N . ARG A 1 215 ? 21.238 -1.431 -9.225 1.00 71.88 215 ARG A N 1
ATOM 1800 C CA . ARG A 1 215 ? 22.651 -1.078 -9.445 1.00 71.88 215 ARG A CA 1
ATOM 1801 C C . ARG A 1 215 ? 23.637 -2.142 -8.964 1.00 71.88 215 ARG A C 1
ATOM 1803 O O . ARG A 1 215 ? 24.816 -2.028 -9.282 1.00 71.88 215 ARG A O 1
ATOM 1810 N N . THR A 1 216 ? 23.193 -3.080 -8.128 1.00 70.88 216 THR A N 1
ATOM 1811 C CA . THR A 1 216 ? 24.044 -4.144 -7.575 1.00 70.88 216 THR A CA 1
ATOM 1812 C C . THR A 1 216 ? 23.910 -5.468 -8.333 1.00 70.88 216 THR A C 1
ATOM 1814 O O . THR A 1 216 ? 24.722 -6.361 -8.095 1.00 70.88 216 THR A O 1
ATOM 1817 N N . GLN A 1 217 ? 22.931 -5.577 -9.242 1.00 57.59 217 GLN A N 1
ATOM 1818 C CA . GLN A 1 217 ? 22.758 -6.674 -10.206 1.00 57.59 217 GLN A CA 1
ATOM 1819 C C . GLN A 1 217 ? 23.341 -6.286 -11.564 1.00 57.59 217 GLN A C 1
ATOM 1821 O O . GLN A 1 217 ? 23.936 -7.178 -12.205 1.00 57.59 217 GLN A O 1
#

Secondary structure (DSSP, 8-state):
-PPPEEETTEEE-HHHHHHHS--------HHHHHHHHHHHHHHHHHHHHHHHHHHHHHHHHHHHHHHHHHHHHHHHHHHHHHHHHHHHHHHHTT---HHHHHHHHHHHHHHHHHHHHHHHHHHHHHHHHHHHTTSS-TT--TTTTSHHHHHHHHHHHHH----GGGTT-EEEEEEGGGTEEEEEEHHHHHHHHHGGGHHHHHHHHHHHSGGG-TT--

Organism: NCBI:txid197538

Radius of gyration: 32.05 Å; chains: 1; bounding box: 65×35×103 Å

pLDDT: mean 88.61, std 13.17, range [45.12, 98.5]

Foldseek 3Di:
DQDFDDDPNDGDHPVVVVPVPPDDDPPQDPVNVVVVVVVVVVVVVVVVVVVVVVLLVVLQVLLVVLLVLLVLLLVLLVVLLVLLVVLVVCVVVVPPPVVSNQVSQVSSQVSLVSNLVSLVVSVVSVVVSCVSVVVDDPPDDCVNVVVVVVSVVVNVLSVLAQHPVQQPPWDWDQDPVVRDIDTDGVRVVSSVSSVVCVVSVVVSVVSPDPVPRPVVD